Protein AF-A0A059KNI5-F1 (afdb_monomer)

Solvent-accessible surface area (backbone atoms only — not comparable to full-atom values): 13266 Å² total; per-residue (Å²): 133,79,89,51,55,62,59,55,44,50,53,39,48,35,52,53,50,46,51,40,51,73,50,86,47,52,88,48,88,59,54,31,85,59,41,58,60,42,78,41,78,63,42,78,39,88,72,85,59,54,97,87,30,63,62,39,27,33,29,27,40,40,39,27,42,36,31,30,42,32,45,36,46,58,57,67,34,57,55,87,38,67,66,52,26,54,50,50,63,43,49,57,68,80,33,71,42,80,44,71,46,41,85,46,75,43,62,25,29,10,42,67,43,78,42,70,90,54,101,83,58,94,62,82,65,63,47,50,21,28,35,29,38,25,84,74,42,69,65,34,74,88,43,84,36,47,70,57,49,50,52,52,44,46,47,54,55,49,50,43,53,46,37,27,66,76,60,52,77,75,81,76,75,81,82,68,78,66,92,80,76,67,99,80,71,82,82,78,80,84,78,84,81,87,83,80,88,85,77,88,80,91,84,85,79,92,87,85,86,87,87,83,87,86,84,92,131

InterPro domains:
  IPR023994 [NiFe]-hydrogenase assembly, chaperone, HybE [PF11939] (11-165)
  IPR023994 [NiFe]-hydrogenase assembly, chaperone, HybE [TIGR03993] (13-169)
  IPR038530 [NiFe]-hydrogenase assembly chaperone, HybE superfamily [G3DSA:3.30.1460.40] (2-161)

Structure (mmCIF, N/CA/C/O backbone):
data_AF-A0A059KNI5-F1
#
_entry.id   AF-A0A059KNI5-F1
#
loop_
_atom_site.group_PDB
_atom_site.id
_atom_site.type_symbol
_atom_site.label_atom_id
_atom_site.label_alt_id
_atom_site.label_comp_id
_atom_site.label_asym_id
_atom_site.label_entity_id
_atom_site.label_seq_id
_atom_site.pdbx_PDB_ins_code
_atom_site.Cartn_x
_atom_site.Cartn_y
_atom_site.Cartn_z
_atom_site.occupancy
_atom_site.B_iso_or_equiv
_atom_site.auth_seq_id
_atom_site.auth_comp_id
_atom_site.auth_asym_id
_atom_site.auth_atom_id
_atom_site.pdbx_PDB_model_num
ATOM 1 N N . MET A 1 1 ? 25.033 -13.170 5.246 1.00 42.50 1 MET A N 1
ATOM 2 C CA . MET A 1 1 ? 24.394 -12.118 6.068 1.00 42.50 1 MET A CA 1
ATOM 3 C C . MET A 1 1 ? 22.970 -11.985 5.552 1.00 42.50 1 MET A C 1
ATOM 5 O O . MET A 1 1 ? 22.815 -11.528 4.430 1.00 42.50 1 MET A O 1
ATOM 9 N N . SER A 1 2 ? 21.993 -12.549 6.266 1.00 50.56 2 SER A N 1
ATOM 10 C CA . SER A 1 2 ? 20.741 -13.053 5.675 1.00 50.56 2 SER A CA 1
ATOM 11 C C . SER A 1 2 ? 19.829 -12.028 4.996 1.00 50.56 2 SER A C 1
ATOM 13 O O . SER A 1 2 ? 19.774 -10.849 5.357 1.00 50.56 2 SER A O 1
ATOM 15 N N . ASP A 1 3 ? 19.073 -12.557 4.033 1.00 63.38 3 ASP A N 1
ATOM 16 C CA . ASP A 1 3 ? 18.129 -11.901 3.124 1.00 63.38 3 ASP A CA 1
ATOM 17 C C . ASP A 1 3 ? 16.814 -11.457 3.810 1.00 63.38 3 ASP A C 1
ATOM 19 O O . ASP A 1 3 ? 15.725 -11.553 3.259 1.00 63.38 3 ASP A O 1
ATOM 23 N N . ASP A 1 4 ? 16.905 -10.954 5.046 1.00 84.88 4 ASP A N 1
ATOM 24 C CA . ASP A 1 4 ? 15.753 -10.518 5.856 1.00 84.88 4 ASP A CA 1
ATOM 25 C C . ASP A 1 4 ? 15.328 -9.063 5.559 1.00 84.88 4 ASP A C 1
ATOM 27 O O . ASP A 1 4 ? 14.593 -8.431 6.327 1.00 84.88 4 ASP A O 1
ATOM 31 N N . ALA A 1 5 ? 15.848 -8.462 4.482 1.00 87.31 5 ALA A N 1
ATOM 32 C CA . ALA A 1 5 ? 15.529 -7.083 4.115 1.00 87.31 5 ALA A CA 1
ATOM 33 C C . ALA A 1 5 ? 14.029 -6.875 3.805 1.00 87.31 5 ALA A C 1
ATOM 35 O O . ALA A 1 5 ? 13.475 -5.902 4.329 1.00 87.31 5 ALA A O 1
ATOM 36 N N . PRO A 1 6 ? 13.339 -7.770 3.062 1.00 92.44 6 PRO A N 1
ATOM 37 C CA . PRO A 1 6 ? 11.886 -7.707 2.894 1.00 92.44 6 PRO A CA 1
ATOM 38 C C . PRO A 1 6 ? 11.140 -7.752 4.236 1.00 92.44 6 PRO A C 1
ATOM 40 O O . PRO A 1 6 ? 10.299 -6.901 4.509 1.00 92.44 6 PRO A O 1
ATOM 43 N N . GLN A 1 7 ? 11.491 -8.685 5.122 1.00 92.31 7 GLN A N 1
ATOM 44 C CA . GLN A 1 7 ? 10.826 -8.914 6.406 1.00 92.31 7 GLN A CA 1
ATOM 45 C C . GLN A 1 7 ? 10.965 -7.696 7.326 1.00 92.31 7 GLN A C 1
ATOM 47 O O . GLN A 1 7 ? 9.967 -7.220 7.867 1.00 92.31 7 GLN A O 1
ATOM 52 N N . ARG A 1 8 ? 12.171 -7.116 7.439 1.00 91.31 8 ARG A N 1
ATOM 53 C CA . ARG A 1 8 ? 12.384 -5.853 8.172 1.00 91.31 8 ARG A CA 1
ATOM 54 C C . ARG A 1 8 ? 11.577 -4.699 7.575 1.00 91.31 8 ARG A C 1
ATOM 56 O O . ARG A 1 8 ? 11.043 -3.877 8.318 1.00 91.31 8 ARG A O 1
ATOM 63 N N . ARG A 1 9 ? 11.464 -4.637 6.244 1.00 92.69 9 ARG A N 1
ATOM 64 C CA . ARG A 1 9 ? 10.706 -3.593 5.543 1.00 92.69 9 ARG A CA 1
ATOM 65 C C . ARG A 1 9 ? 9.202 -3.690 5.821 1.00 92.69 9 ARG A C 1
ATOM 67 O O . ARG A 1 9 ? 8.572 -2.662 6.064 1.00 92.69 9 ARG A O 1
ATOM 74 N N . LEU A 1 10 ? 8.651 -4.904 5.854 1.00 95.06 10 LEU A N 1
ATOM 75 C CA . LEU A 1 10 ? 7.248 -5.160 6.203 1.00 95.06 10 LEU A CA 1
ATOM 76 C 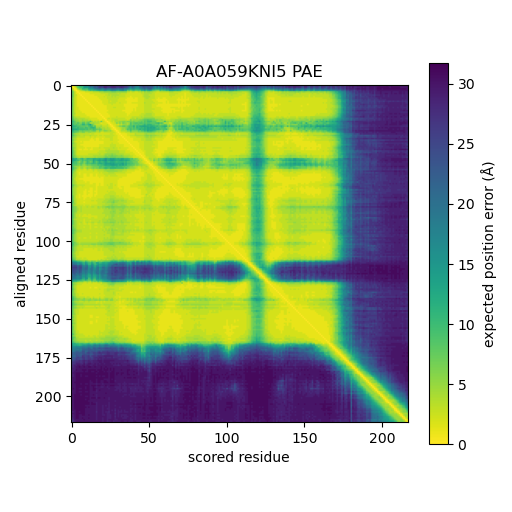C . LEU A 1 10 ? 6.966 -4.934 7.694 1.00 95.06 10 LEU A C 1
ATOM 78 O O . LEU A 1 10 ? 5.967 -4.304 8.027 1.00 95.06 10 LEU A O 1
ATOM 82 N N . ALA A 1 11 ? 7.866 -5.349 8.589 1.00 93.50 11 ALA A N 1
ATOM 83 C CA . ALA A 1 11 ? 7.746 -5.058 10.018 1.00 93.50 11 ALA A CA 1
ATOM 84 C C . ALA A 1 11 ? 7.711 -3.541 10.291 1.00 93.50 11 ALA A C 1
ATOM 86 O O . ALA A 1 11 ? 6.886 -3.073 11.075 1.00 93.50 11 ALA 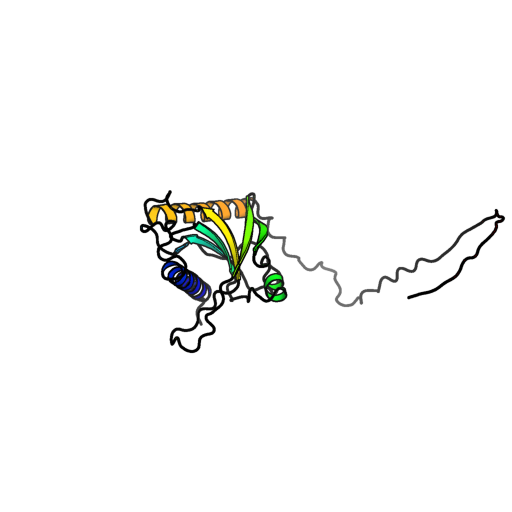A O 1
ATOM 87 N N . GLY A 1 12 ? 8.544 -2.761 9.587 1.00 92.44 12 GLY A N 1
ATOM 88 C CA . GLY A 1 12 ? 8.522 -1.296 9.642 1.00 92.44 12 GLY A CA 1
ATOM 89 C C . GLY A 1 12 ? 7.218 -0.683 9.112 1.00 92.44 12 GLY A C 1
ATOM 90 O O . GLY A 1 12 ? 6.672 0.216 9.751 1.00 92.44 12 GLY A O 1
ATOM 91 N N . LEU A 1 13 ? 6.683 -1.194 7.992 1.00 94.94 13 LEU A N 1
ATOM 92 C CA . LEU A 1 13 ? 5.368 -0.803 7.462 1.00 94.94 13 LEU A CA 1
ATOM 93 C C . LEU A 1 13 ? 4.267 -1.021 8.510 1.00 94.94 13 LEU A C 1
ATOM 95 O O . LEU A 1 13 ? 3.524 -0.094 8.832 1.00 94.94 13 LEU A O 1
ATOM 99 N N . GLU A 1 14 ? 4.174 -2.227 9.070 1.00 95.94 14 GLU A N 1
ATOM 100 C CA . GLU A 1 14 ? 3.143 -2.537 10.058 1.00 95.94 14 GLU A CA 1
ATOM 101 C C . GLU A 1 14 ? 3.300 -1.720 11.345 1.00 95.94 14 GLU A C 1
ATOM 103 O O . GLU A 1 14 ? 2.306 -1.225 11.869 1.00 95.94 14 GLU A O 1
ATOM 108 N N . ALA A 1 15 ? 4.523 -1.540 11.856 1.00 93.06 15 ALA A N 1
ATOM 109 C CA . ALA A 1 15 ? 4.782 -0.737 13.052 1.00 93.06 15 ALA A CA 1
ATOM 110 C C . ALA A 1 15 ? 4.316 0.719 12.876 1.00 93.06 15 ALA A C 1
ATOM 112 O O . ALA A 1 15 ? 3.633 1.267 13.745 1.00 93.06 15 ALA A O 1
ATOM 113 N N . VAL A 1 16 ? 4.608 1.319 11.719 1.00 92.69 16 VAL A N 1
ATOM 114 C CA . VAL A 1 16 ? 4.153 2.669 11.363 1.00 92.69 16 VAL A CA 1
ATOM 115 C C . VAL A 1 16 ? 2.629 2.750 11.295 1.00 92.69 16 VAL A C 1
ATOM 117 O O . VAL A 1 16 ? 2.035 3.641 11.904 1.00 92.69 16 VAL A O 1
ATOM 120 N N . PHE A 1 17 ? 1.962 1.809 10.624 1.00 94.00 17 PHE A N 1
ATOM 121 C CA . PHE A 1 17 ? 0.500 1.833 10.541 1.00 94.00 17 PHE A CA 1
ATOM 122 C C . PHE A 1 17 ? -0.187 1.497 11.877 1.00 94.00 17 PHE A C 1
ATOM 124 O O . PHE A 1 17 ? -1.240 2.063 12.170 1.00 94.00 17 PHE A O 1
ATOM 131 N N . ARG A 1 18 ? 0.430 0.684 12.749 1.00 93.56 18 ARG A N 1
ATOM 132 C CA . ARG A 1 18 ? -0.013 0.487 14.145 1.00 93.56 18 ARG A CA 1
ATOM 133 C C . ARG A 1 18 ? 0.089 1.785 14.951 1.00 93.56 18 ARG A C 1
ATOM 135 O O . ARG A 1 18 ? -0.866 2.126 15.643 1.00 93.56 18 ARG A O 1
ATOM 142 N N . ARG A 1 19 ? 1.175 2.559 14.803 1.00 91.00 19 ARG A N 1
ATOM 143 C CA . ARG A 1 19 ? 1.287 3.912 15.386 1.00 91.00 19 ARG A CA 1
ATOM 144 C C . ARG A 1 19 ? 0.188 4.838 14.861 1.00 91.00 19 ARG A C 1
ATOM 146 O O . ARG A 1 19 ? -0.408 5.570 15.643 1.00 91.00 19 ARG A O 1
ATOM 153 N N . ILE A 1 20 ? -0.113 4.815 13.560 1.00 91.19 20 ILE A N 1
ATOM 154 C CA . ILE A 1 20 ? -1.199 5.624 12.971 1.00 91.19 20 ILE A CA 1
ATOM 155 C C . ILE A 1 20 ? -2.558 5.258 13.588 1.00 91.19 20 ILE A C 1
ATOM 157 O O . ILE A 1 20 ? -3.313 6.160 13.957 1.00 91.19 20 ILE A O 1
ATOM 161 N N . ALA A 1 21 ? -2.831 3.961 13.769 1.00 89.12 21 ALA A N 1
ATOM 162 C CA . ALA A 1 21 ? -4.052 3.452 14.397 1.00 89.12 21 ALA A CA 1
ATOM 163 C C . ALA A 1 21 ? -4.249 3.979 15.832 1.00 89.12 21 ALA A C 1
ATOM 165 O O . ALA A 1 21 ? -5.351 4.383 16.198 1.00 89.12 21 ALA A O 1
ATOM 166 N N . THR A 1 22 ? -3.182 4.006 16.639 1.00 86.94 22 THR A N 1
ATOM 167 C CA . THR A 1 22 ? -3.233 4.424 18.053 1.00 86.94 22 THR A CA 1
ATOM 168 C C . THR A 1 22 ? -3.070 5.930 18.276 1.00 86.94 22 THR A C 1
ATOM 170 O O . THR A 1 22 ? -3.336 6.406 19.381 1.00 86.94 22 THR A O 1
ATOM 173 N N . THR A 1 23 ? -2.671 6.687 17.247 1.00 87.69 23 THR A N 1
ATOM 174 C CA . THR A 1 23 ? -2.489 8.148 17.299 1.00 87.69 23 THR A CA 1
ATOM 175 C C . THR A 1 23 ? -3.521 8.875 16.433 1.00 87.69 23 THR A C 1
ATOM 177 O O . THR A 1 23 ? -4.622 9.144 16.902 1.00 87.69 23 THR A O 1
ATOM 180 N N . ARG A 1 24 ? -3.197 9.175 15.168 1.00 85.88 24 ARG A N 1
ATOM 181 C CA . ARG A 1 24 ? -4.006 10.000 14.249 1.00 85.88 24 ARG A CA 1
ATOM 182 C C . ARG A 1 24 ? -5.405 9.450 13.974 1.00 85.88 24 ARG A C 1
ATOM 184 O O . ARG A 1 24 ? -6.314 10.239 13.754 1.00 85.88 24 ARG A O 1
ATOM 191 N N . MET A 1 25 ? -5.578 8.129 13.978 1.00 88.06 25 MET A N 1
ATOM 192 C CA . MET A 1 25 ? -6.878 7.498 13.728 1.00 88.06 25 MET A CA 1
ATOM 193 C C . MET A 1 25 ? -7.664 7.177 15.007 1.00 88.06 25 MET A C 1
ATOM 195 O O . MET A 1 25 ? -8.816 6.751 14.921 1.00 88.06 25 MET A O 1
ATOM 199 N N . ARG A 1 26 ? -7.082 7.370 16.198 1.00 82.38 26 ARG A N 1
ATOM 200 C CA . ARG A 1 26 ? -7.713 6.990 17.468 1.00 82.38 26 ARG A CA 1
ATOM 201 C C . ARG A 1 26 ? -9.021 7.757 17.674 1.00 82.38 26 ARG A C 1
ATOM 203 O O . ARG A 1 26 ? -9.030 8.981 17.704 1.00 82.38 26 ARG A O 1
ATOM 210 N N . GLY A 1 27 ? -10.116 7.023 17.872 1.00 79.44 27 GLY A N 1
ATOM 211 C CA . GLY A 1 27 ? -11.445 7.602 18.095 1.00 79.44 27 GLY A CA 1
ATOM 212 C C . GLY A 1 27 ? -12.161 8.080 16.828 1.00 79.44 27 GLY A C 1
ATOM 213 O O . GLY A 1 27 ? -13.283 8.567 16.931 1.00 79.44 27 GLY A O 1
ATOM 214 N N . VAL A 1 28 ? -11.572 7.917 15.636 1.00 86.50 28 VAL A N 1
ATOM 215 C CA . VAL A 1 28 ? -12.286 8.170 14.378 1.00 86.50 28 VAL A CA 1
ATOM 216 C C . VAL A 1 28 ? -13.332 7.058 14.178 1.00 86.50 28 VAL A C 1
ATOM 218 O O . VAL A 1 28 ? -12.951 5.885 14.188 1.00 86.50 28 VAL A O 1
ATOM 221 N N . PRO A 1 29 ? -14.625 7.371 13.940 1.00 85.75 29 PRO A N 1
ATOM 222 C CA . PRO A 1 29 ? -15.687 6.359 13.837 1.00 85.75 29 PRO A CA 1
ATOM 223 C C . PRO A 1 29 ? -15.507 5.314 12.727 1.00 85.75 29 PRO A C 1
ATOM 225 O O . PRO A 1 29 ? -16.191 4.301 12.738 1.00 85.75 29 PRO A O 1
ATOM 228 N N . VAL A 1 30 ? -14.601 5.551 11.772 1.00 88.81 30 VAL A N 1
ATOM 229 C CA . VAL A 1 30 ? -14.314 4.685 10.613 1.00 88.81 30 VAL A CA 1
ATOM 230 C C . VAL A 1 30 ? -13.531 3.404 10.958 1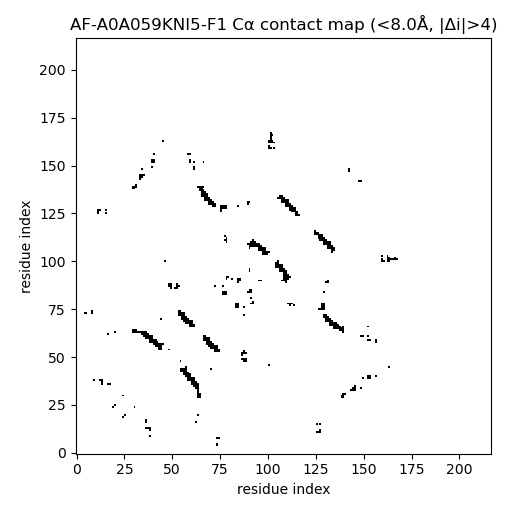.00 88.81 30 VAL A C 1
ATOM 232 O O . VAL A 1 30 ? -13.321 2.559 10.091 1.00 88.81 30 VAL A O 1
ATOM 235 N N . LEU A 1 31 ? -13.053 3.267 12.200 1.00 92.06 31 LEU A N 1
ATOM 236 C CA . LEU A 1 31 ? -12.284 2.105 12.644 1.00 92.06 31 LEU A CA 1
ATOM 237 C C . LEU A 1 31 ? -13.185 0.884 12.879 1.00 92.06 31 LEU A C 1
ATOM 239 O O . LEU A 1 31 ? -14.039 0.903 13.762 1.00 92.06 31 LEU A O 1
ATOM 243 N N . ASN A 1 32 ? -12.923 -0.212 12.168 1.00 94.50 32 ASN A N 1
ATOM 244 C CA . ASN A 1 32 ? -13.454 -1.532 12.495 1.00 94.50 32 ASN A CA 1
ATOM 245 C C . ASN A 1 32 ? -12.589 -2.190 13.600 1.00 94.50 32 ASN A C 1
ATOM 247 O O . ASN A 1 32 ? -11.450 -2.573 13.320 1.00 94.50 32 ASN A O 1
ATOM 251 N N . PRO A 1 33 ? -13.089 -2.348 14.843 1.00 94.19 33 PRO A N 1
ATOM 252 C CA . PRO A 1 33 ? -12.301 -2.865 15.964 1.00 94.19 33 PRO A CA 1
ATOM 253 C C . PRO A 1 33 ? -12.000 -4.370 15.877 1.00 94.19 33 PRO A C 1
ATOM 255 O O . PRO A 1 33 ? -11.146 -4.848 16.619 1.00 94.19 33 PRO A O 1
ATOM 258 N N . ALA A 1 34 ? -12.664 -5.118 14.986 1.00 96.44 34 ALA A N 1
ATOM 259 C CA . ALA A 1 34 ? -12.386 -6.539 14.750 1.00 96.44 34 ALA A CA 1
ATOM 260 C C . ALA A 1 34 ? -11.146 -6.776 13.862 1.00 96.44 34 ALA A C 1
ATOM 262 O O . ALA A 1 34 ? -10.748 -7.922 13.638 1.00 96.44 34 ALA A O 1
ATOM 263 N N . LEU A 1 35 ? -10.543 -5.701 13.343 1.00 97.62 35 LEU A N 1
ATOM 264 C CA . LEU A 1 35 ? -9.403 -5.739 12.435 1.00 97.62 35 LEU A CA 1
ATOM 265 C C . LEU A 1 35 ? -8.134 -5.170 13.070 1.00 97.62 35 LEU A C 1
ATOM 267 O O . LEU A 1 35 ? -8.149 -4.376 14.009 1.00 97.62 35 LEU A O 1
ATOM 271 N N . SER A 1 36 ? -7.004 -5.550 12.489 1.00 97.25 36 SER A N 1
ATOM 272 C CA . SER A 1 36 ? -5.665 -5.137 12.889 1.00 97.25 36 SER A CA 1
ATOM 273 C C . SER A 1 36 ? -4.807 -4.819 11.665 1.00 97.25 36 SER A C 1
ATOM 275 O O . SER A 1 36 ? -5.104 -5.222 10.540 1.00 97.25 36 SER A O 1
ATOM 277 N N . VAL A 1 37 ? -3.729 -4.066 11.882 1.00 98.19 37 VAL A N 1
ATOM 278 C CA . VAL A 1 37 ? -2.771 -3.733 10.822 1.00 98.19 37 VAL A CA 1
ATOM 279 C C . VAL A 1 37 ? -1.951 -4.969 10.461 1.00 98.19 37 VAL A C 1
ATOM 281 O O . VAL A 1 37 ? -1.239 -5.499 11.322 1.00 98.19 37 VAL A O 1
ATOM 284 N N . GLN A 1 38 ? -2.021 -5.385 9.194 1.00 98.56 38 GLN A N 1
ATOM 285 C CA . GLN A 1 38 ? -1.306 -6.552 8.678 1.00 98.56 38 GLN A CA 1
ATOM 286 C C . GLN A 1 38 ? -0.872 -6.379 7.215 1.00 98.56 38 GLN A C 1
ATOM 288 O O . GLN A 1 38 ? -1.673 -6.016 6.351 1.00 98.56 38 GLN A O 1
ATOM 293 N N . ALA A 1 39 ? 0.392 -6.694 6.934 1.00 98.50 39 ALA A N 1
ATOM 294 C CA . ALA A 1 39 ? 0.961 -6.770 5.594 1.00 98.50 39 ALA A CA 1
ATOM 295 C C . ALA A 1 39 ? 0.783 -8.188 5.022 1.00 98.50 39 ALA A C 1
ATOM 297 O O . ALA A 1 39 ? 1.250 -9.172 5.594 1.00 98.50 39 ALA A O 1
ATOM 298 N N . ILE A 1 40 ? 0.092 -8.314 3.888 1.00 98.69 40 ILE A N 1
ATOM 299 C CA . ILE A 1 40 ? -0.406 -9.595 3.377 1.00 98.69 40 ILE A CA 1
ATOM 300 C C . ILE A 1 40 ? 0.102 -9.847 1.964 1.00 98.69 40 ILE A C 1
ATOM 302 O O . ILE A 1 40 ? -0.082 -9.049 1.046 1.00 98.69 40 ILE A O 1
ATOM 306 N N . GLY A 1 41 ? 0.717 -11.016 1.784 1.00 97.62 41 GLY A N 1
ATOM 307 C CA . GLY A 1 41 ? 1.076 -11.530 0.468 1.00 97.62 41 GLY A CA 1
ATOM 308 C C . GLY A 1 41 ? 2.151 -10.727 -0.261 1.00 97.62 41 GLY A C 1
ATOM 309 O O . GLY A 1 41 ? 2.263 -10.902 -1.469 1.00 97.62 41 GLY A O 1
ATOM 310 N N . PHE A 1 42 ? 2.931 -9.887 0.427 1.00 97.81 42 PHE A N 1
ATOM 311 C CA . PHE A 1 42 ? 4.033 -9.144 -0.184 1.00 97.81 42 PHE A CA 1
ATOM 312 C C . PHE A 1 42 ? 5.067 -10.076 -0.831 1.00 97.81 42 PHE A C 1
ATOM 314 O O . PHE A 1 42 ? 5.433 -11.111 -0.279 1.00 97.81 42 PHE A O 1
ATOM 321 N N . GLY A 1 43 ? 5.533 -9.693 -2.014 1.00 95.75 43 GLY A N 1
ATOM 322 C CA . GLY A 1 43 ? 6.633 -10.325 -2.743 1.00 95.75 43 GLY A CA 1
ATOM 323 C C . GLY A 1 43 ? 7.171 -9.363 -3.805 1.00 95.75 43 GLY A C 1
ATOM 324 O O . GLY A 1 43 ? 6.693 -8.229 -3.853 1.00 95.75 43 GLY A O 1
ATOM 325 N N . PRO A 1 44 ? 8.129 -9.774 -4.654 1.00 94.50 44 PRO A N 1
ATOM 326 C CA . PRO A 1 44 ? 8.665 -8.918 -5.712 1.00 94.50 44 PRO A CA 1
ATOM 327 C C . PRO A 1 44 ? 7.553 -8.314 -6.578 1.00 94.50 44 PRO A C 1
ATOM 329 O O . PRO A 1 44 ? 6.647 -9.030 -7.013 1.00 94.50 44 PRO A O 1
ATOM 332 N N . ASP A 1 45 ? 7.611 -7.002 -6.803 1.00 94.56 45 ASP A N 1
ATOM 333 C CA . ASP A 1 45 ? 6.740 -6.323 -7.760 1.00 94.56 45 ASP A CA 1
ATOM 334 C C . ASP A 1 45 ? 7.142 -6.749 -9.182 1.00 94.56 45 ASP A C 1
ATOM 336 O O . ASP A 1 45 ? 8.309 -6.599 -9.552 1.00 94.56 45 ASP A O 1
ATOM 340 N N . PRO A 1 46 ? 6.225 -7.305 -9.991 1.00 90.88 46 PRO A N 1
ATOM 341 C CA . PRO A 1 46 ? 6.551 -7.707 -11.353 1.00 90.88 46 PRO A CA 1
ATOM 342 C C . PRO A 1 46 ? 6.728 -6.527 -12.327 1.00 90.88 46 PRO A C 1
ATOM 344 O O . PRO A 1 46 ? 7.213 -6.737 -13.443 1.00 90.88 46 PRO A O 1
ATOM 347 N N . LEU A 1 47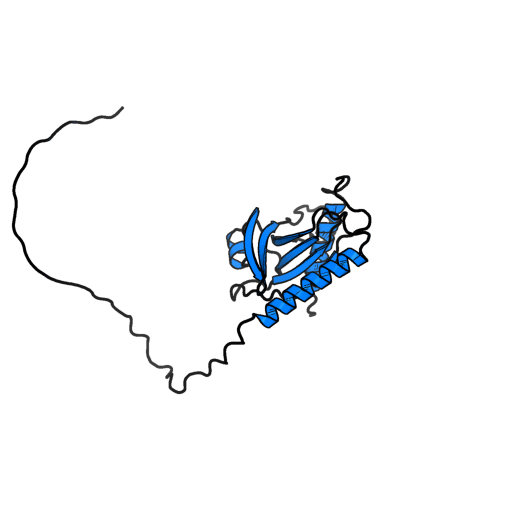 ? 6.354 -5.296 -11.948 1.00 89.06 47 LEU A N 1
ATOM 348 C CA . LEU A 1 47 ? 6.580 -4.126 -12.796 1.00 89.06 47 LEU A CA 1
ATOM 349 C C . LEU A 1 47 ? 8.068 -3.796 -12.923 1.00 89.06 47 LEU A C 1
ATOM 351 O O . LEU A 1 47 ? 8.773 -3.579 -11.940 1.00 89.06 47 LEU A O 1
ATOM 355 N N . ARG A 1 48 ? 8.530 -3.676 -14.172 1.00 77.94 48 ARG A N 1
ATOM 356 C CA . ARG A 1 48 ? 9.887 -3.219 -14.484 1.00 77.94 48 ARG A CA 1
ATOM 357 C C . ARG A 1 48 ? 10.068 -1.764 -14.048 1.00 77.94 48 ARG A C 1
ATOM 359 O O . ARG A 1 48 ? 9.385 -0.873 -14.550 1.00 77.94 48 ARG A O 1
ATOM 366 N N . THR A 1 49 ? 11.023 -1.537 -13.158 1.00 78.69 49 THR A N 1
ATOM 367 C CA . THR A 1 49 ? 11.575 -0.218 -12.833 1.00 78.69 49 THR A CA 1
ATOM 368 C C . THR A 1 49 ? 12.795 0.085 -13.714 1.00 78.69 49 THR A C 1
ATOM 370 O O . THR A 1 49 ? 13.194 -0.745 -14.537 1.00 78.69 49 THR A O 1
ATOM 373 N N . ALA A 1 50 ? 13.400 1.268 -13.559 1.00 77.88 50 ALA A N 1
ATOM 374 C CA . ALA A 1 50 ? 14.698 1.557 -14.171 1.00 77.88 50 ALA A CA 1
ATOM 375 C C . ALA A 1 50 ? 15.784 0.575 -13.653 1.00 77.88 50 ALA A C 1
ATOM 377 O O . ALA A 1 50 ? 15.630 0.056 -12.543 1.00 77.88 50 ALA A O 1
ATOM 378 N N . PRO A 1 51 ? 16.857 0.282 -14.421 1.00 77.31 51 PRO A N 1
ATOM 379 C CA . PRO A 1 51 ? 17.862 -0.726 -14.048 1.00 77.31 51 PRO A CA 1
ATOM 380 C C . PRO A 1 51 ? 18.613 -0.440 -12.738 1.00 77.31 51 PRO A C 1
ATOM 382 O O . PRO A 1 51 ? 19.111 -1.360 -12.098 1.00 77.31 51 PRO A O 1
ATOM 385 N N . ASP A 1 52 ? 18.697 0.833 -12.364 1.00 80.62 52 ASP A N 1
ATOM 386 C CA . ASP A 1 52 ? 19.334 1.391 -11.170 1.00 80.62 52 ASP A CA 1
ATOM 387 C C . ASP A 1 52 ? 18.355 1.620 -10.001 1.00 80.62 52 ASP A C 1
ATOM 389 O O . ASP A 1 52 ? 18.776 1.892 -8.873 1.00 80.62 52 ASP A O 1
ATOM 393 N N . ALA A 1 53 ? 17.048 1.481 -10.239 1.00 83.06 53 ALA A N 1
ATOM 394 C CA . ALA A 1 53 ? 16.023 1.668 -9.223 1.00 83.06 53 ALA A CA 1
ATOM 395 C C . ALA A 1 53 ? 16.076 0.574 -8.143 1.00 83.06 53 ALA A C 1
ATOM 397 O O . ALA A 1 53 ? 16.287 -0.609 -8.419 1.00 83.06 53 ALA A O 1
ATOM 398 N N . ALA A 1 54 ? 15.794 0.953 -6.894 1.00 82.62 54 ALA A N 1
ATOM 399 C CA . ALA A 1 54 ? 15.644 -0.016 -5.812 1.00 82.62 54 ALA A CA 1
ATOM 400 C C . ALA A 1 54 ? 14.467 -0.975 -6.104 1.00 82.62 54 ALA A C 1
ATOM 402 O O . ALA A 1 54 ? 13.378 -0.494 -6.434 1.00 82.62 54 ALA A O 1
ATOM 403 N N . PRO A 1 55 ? 14.623 -2.305 -5.928 1.00 91.44 55 PRO A N 1
ATOM 404 C CA . PRO A 1 55 ? 13.532 -3.236 -6.179 1.00 91.44 55 PRO A CA 1
ATOM 405 C C . PRO A 1 55 ? 12.323 -2.931 -5.294 1.00 91.44 55 PRO A C 1
ATOM 407 O O . PRO A 1 55 ? 12.456 -2.575 -4.117 1.00 91.44 55 PRO A O 1
ATOM 410 N N . THR A 1 56 ? 11.136 -3.086 -5.865 1.00 94.44 56 THR A N 1
ATOM 411 C CA . THR A 1 56 ? 9.853 -2.852 -5.202 1.00 94.44 56 THR A CA 1
ATOM 412 C C . THR A 1 56 ? 9.187 -4.175 -4.832 1.00 94.44 56 THR A C 1
ATOM 414 O O . THR A 1 56 ? 9.433 -5.219 -5.436 1.00 94.44 56 THR A O 1
ATOM 417 N N . MET A 1 57 ? 8.355 -4.140 -3.794 1.00 96.19 57 MET A N 1
ATOM 418 C CA . MET A 1 57 ? 7.474 -5.234 -3.404 1.00 96.19 57 MET A CA 1
ATOM 419 C C . MET A 1 57 ? 6.021 -4.846 -3.655 1.00 96.19 57 MET A C 1
ATOM 421 O O . MET A 1 57 ? 5.629 -3.722 -3.342 1.00 96.19 57 MET A O 1
ATOM 425 N N . LEU A 1 58 ? 5.220 -5.795 -4.129 1.00 97.94 58 LEU A N 1
ATOM 426 C CA . LEU A 1 58 ? 3.771 -5.669 -4.254 1.00 97.94 58 LEU A CA 1
ATOM 427 C C . LEU A 1 58 ? 3.076 -6.555 -3.215 1.00 97.94 58 LEU A C 1
ATOM 429 O O . LEU A 1 58 ? 3.358 -7.754 -3.138 1.00 97.94 58 LEU A O 1
ATOM 433 N N . GLY A 1 59 ? 2.144 -5.984 -2.455 1.00 98.50 59 GLY A N 1
ATOM 434 C CA . GLY A 1 59 ? 1.310 -6.703 -1.489 1.00 98.50 59 GLY A CA 1
ATOM 435 C C . GLY A 1 59 ? 0.146 -5.858 -0.981 1.00 98.50 59 GLY A C 1
ATOM 436 O O . GLY A 1 59 ? 0.052 -4.674 -1.292 1.00 98.50 59 GLY A O 1
ATOM 437 N N . VAL A 1 60 ? -0.751 -6.458 -0.202 1.00 98.81 60 VAL A N 1
ATOM 438 C CA . VAL A 1 60 ? -1.920 -5.764 0.359 1.00 98.81 60 VAL A CA 1
ATOM 439 C C . VAL A 1 60 ? -1.652 -5.378 1.809 1.00 98.81 60 VAL A C 1
ATOM 441 O O . VAL A 1 60 ? -1.201 -6.202 2.602 1.00 98.81 60 VAL A O 1
ATOM 444 N N . LEU A 1 61 ? -1.958 -4.135 2.172 1.00 98.75 61 LEU A N 1
ATOM 445 C CA . LEU A 1 61 ? -2.015 -3.685 3.559 1.00 98.75 61 LEU A CA 1
ATOM 446 C C . LEU A 1 61 ? -3.476 -3.644 4.010 1.00 98.75 61 LEU A C 1
ATOM 448 O O . LEU A 1 61 ? -4.273 -2.866 3.483 1.00 98.75 61 LEU A O 1
ATOM 452 N N . VAL A 1 62 ? -3.806 -4.462 5.009 1.00 98.69 62 VAL A N 1
ATOM 453 C CA . VAL A 1 62 ? -5.061 -4.367 5.761 1.00 98.69 62 VAL A CA 1
ATOM 454 C C . VAL A 1 62 ? -4.835 -3.462 6.965 1.00 98.69 62 VAL A C 1
ATOM 456 O O . VAL A 1 62 ? -3.827 -3.576 7.664 1.00 98.69 62 VAL A O 1
ATOM 459 N N . THR A 1 63 ? -5.785 -2.566 7.210 1.00 98.19 63 THR A N 1
ATOM 460 C CA . THR A 1 63 ? -5.887 -1.741 8.416 1.00 98.19 63 THR A CA 1
ATOM 461 C C . THR A 1 63 ? -7.343 -1.745 8.901 1.00 98.19 63 THR A C 1
ATOM 463 O O . THR A 1 63 ? -8.239 -2.116 8.141 1.00 98.19 63 THR A O 1
ATOM 466 N N . PRO A 1 64 ? -7.629 -1.277 10.126 1.00 97.50 64 PRO A N 1
ATOM 467 C CA . PRO A 1 64 ? -9.004 -1.092 10.589 1.00 97.50 64 PRO A CA 1
ATOM 468 C C . PRO A 1 64 ? -9.869 -0.110 9.779 1.00 97.50 64 PRO A C 1
ATOM 470 O O . PRO A 1 64 ? -11.072 -0.072 10.009 1.00 97.50 64 PRO A O 1
ATOM 473 N N . TRP A 1 65 ? -9.302 0.701 8.874 1.00 96.94 65 TRP A N 1
ATOM 474 C CA . TRP A 1 65 ? -10.043 1.733 8.127 1.00 96.94 65 TRP A CA 1
ATOM 475 C C . TRP A 1 65 ? -9.970 1.601 6.599 1.00 96.94 65 TRP A C 1
ATOM 477 O O . TRP A 1 65 ? -10.911 2.011 5.926 1.00 96.94 65 TRP A O 1
ATOM 487 N N . PHE A 1 66 ? -8.913 0.995 6.048 1.00 97.44 66 PHE A N 1
ATOM 488 C CA . PHE A 1 66 ? -8.807 0.643 4.625 1.00 97.44 66 PHE A CA 1
ATOM 489 C C . PHE A 1 66 ? -8.155 -0.728 4.387 1.00 97.44 66 PHE A C 1
ATOM 491 O O . PHE A 1 66 ? -7.378 -1.221 5.212 1.00 97.44 66 PHE A O 1
ATOM 498 N N . MET A 1 67 ? -8.363 -1.263 3.183 1.00 98.56 67 MET A N 1
ATOM 499 C CA . MET A 1 67 ? -7.508 -2.252 2.530 1.00 98.56 67 MET A CA 1
ATOM 500 C C . MET A 1 67 ? -6.963 -1.645 1.232 1.00 98.56 67 MET A C 1
ATOM 502 O O . MET A 1 67 ? -7.744 -1.292 0.348 1.00 98.56 67 MET A O 1
ATOM 506 N N . ASN A 1 68 ? -5.637 -1.556 1.103 1.00 98.69 68 ASN A N 1
ATOM 507 C CA . ASN A 1 68 ? -4.964 -0.985 -0.068 1.00 98.69 68 ASN A CA 1
ATOM 508 C C . ASN A 1 68 ? -3.941 -1.976 -0.644 1.00 98.69 68 ASN A C 1
ATOM 510 O O . ASN A 1 68 ? -3.247 -2.666 0.103 1.00 98.69 68 ASN A O 1
ATOM 514 N N . LEU A 1 69 ? -3.795 -1.995 -1.967 1.00 98.50 69 LEU A N 1
ATOM 515 C CA . LEU A 1 69 ? -2.665 -2.611 -2.661 1.00 98.50 69 LEU A CA 1
ATOM 516 C C . LEU A 1 69 ? -1.489 -1.626 -2.652 1.00 98.50 69 LEU A C 1
ATOM 518 O O . LEU A 1 69 ? -1.657 -0.480 -3.061 1.00 98.50 69 LEU A O 1
ATOM 522 N N . LEU A 1 70 ? -0.311 -2.042 -2.188 1.00 98.38 70 LEU A N 1
ATOM 523 C CA . LEU A 1 70 ? 0.873 -1.192 -2.033 1.00 98.38 70 LEU A CA 1
ATOM 524 C C . LEU A 1 70 ? 2.019 -1.661 -2.933 1.00 98.38 70 LEU A C 1
ATOM 526 O O . LEU A 1 70 ? 2.390 -2.835 -2.898 1.00 98.38 70 LEU A O 1
ATOM 530 N N . ARG A 1 71 ? 2.648 -0.710 -3.634 1.00 97.31 71 ARG A N 1
ATOM 531 C CA . ARG A 1 71 ? 3.992 -0.853 -4.214 1.00 97.31 71 ARG A CA 1
ATOM 532 C C . ARG A 1 71 ? 4.996 -0.179 -3.287 1.00 97.31 71 ARG A C 1
ATOM 534 O O . ARG A 1 71 ? 5.032 1.048 -3.183 1.00 97.31 71 ARG A O 1
ATOM 541 N N . LEU A 1 72 ? 5.792 -0.982 -2.590 1.00 96.56 72 LEU A N 1
ATOM 542 C CA . LEU A 1 72 ? 6.705 -0.544 -1.537 1.00 96.56 72 LEU A CA 1
ATOM 543 C C . LEU A 1 72 ? 8.164 -0.823 -1.935 1.00 96.56 72 LEU A C 1
ATOM 545 O O . LEU A 1 72 ? 8.545 -1.991 -2.011 1.00 96.56 72 LEU A O 1
ATOM 549 N N . PRO A 1 73 ? 9.013 0.199 -2.145 1.00 94.81 73 PRO A N 1
ATOM 550 C CA . PRO A 1 73 ? 10.451 -0.001 -2.330 1.00 94.81 73 PRO A CA 1
ATOM 551 C C . PRO A 1 73 ? 11.084 -0.765 -1.159 1.00 94.81 73 PRO A C 1
ATOM 553 O O . PRO A 1 73 ? 10.776 -0.472 -0.000 1.00 94.81 73 PRO A O 1
ATOM 556 N N . LEU A 1 74 ? 11.999 -1.703 -1.436 1.00 92.38 74 LEU A N 1
ATOM 557 C CA . LEU A 1 74 ? 12.745 -2.444 -0.404 1.00 92.38 74 LEU A CA 1
ATOM 558 C C . LEU A 1 74 ? 13.591 -1.523 0.484 1.00 92.38 74 LEU A C 1
ATOM 560 O O . LEU A 1 74 ? 13.729 -1.770 1.682 1.00 92.38 74 LEU A O 1
ATOM 564 N N . ARG A 1 75 ? 14.144 -0.453 -0.095 1.00 90.50 75 ARG A N 1
ATOM 565 C CA . ARG A 1 75 ? 14.862 0.609 0.622 1.00 90.50 75 ARG A CA 1
ATOM 566 C C . ARG A 1 75 ? 13.955 1.838 0.749 1.00 90.50 75 ARG A C 1
ATOM 568 O O . ARG A 1 75 ? 13.287 2.155 -0.229 1.00 90.50 75 ARG A O 1
ATOM 575 N N . PRO A 1 76 ? 13.910 2.537 1.899 1.00 91.69 76 PRO A N 1
ATOM 576 C CA . PRO A 1 76 ? 13.158 3.784 2.018 1.00 91.69 76 PRO A CA 1
ATOM 577 C C . PRO A 1 76 ? 13.592 4.808 0.961 1.00 91.69 76 PRO A C 1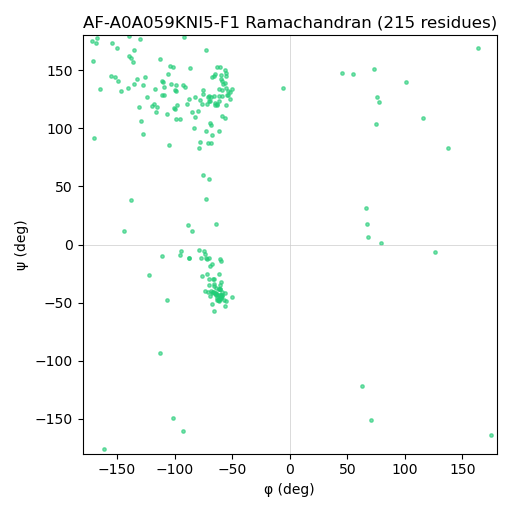
ATOM 579 O O . PRO A 1 76 ? 14.784 5.024 0.762 1.00 91.69 76 PRO A O 1
ATOM 582 N N . VAL A 1 77 ? 12.613 5.444 0.321 1.00 91.69 77 VAL A N 1
ATOM 583 C CA . VAL A 1 77 ? 12.791 6.577 -0.602 1.00 91.69 77 VAL A CA 1
ATOM 584 C C . VAL A 1 77 ? 12.240 7.817 0.101 1.00 91.69 77 VAL A C 1
ATOM 586 O O . VAL A 1 77 ? 11.166 7.728 0.705 1.00 91.69 77 VAL A O 1
ATOM 589 N N . ASP A 1 78 ? 12.936 8.957 0.065 1.00 91.19 78 ASP A N 1
ATOM 590 C CA . ASP A 1 78 ? 12.335 10.200 0.564 1.00 91.19 78 ASP A CA 1
ATOM 591 C C . ASP A 1 78 ? 11.233 10.646 -0.404 1.00 91.19 78 ASP A C 1
ATOM 593 O O . ASP A 1 78 ? 11.465 10.828 -1.594 1.00 91.19 78 ASP A O 1
ATOM 597 N N . GLY A 1 79 ? 10.015 10.812 0.112 1.00 89.00 79 GLY A N 1
ATOM 598 C CA . GLY A 1 79 ? 8.879 11.278 -0.679 1.00 89.00 79 GLY A CA 1
ATOM 599 C C . GLY A 1 79 ? 8.903 12.779 -0.945 1.00 89.00 79 GLY A C 1
ATOM 600 O O . GLY A 1 79 ? 8.123 13.260 -1.759 1.00 89.00 79 GLY A O 1
ATOM 601 N N . ARG A 1 80 ? 9.771 13.538 -0.267 1.00 89.50 80 ARG A N 1
ATOM 602 C CA . ARG A 1 80 ? 9.947 14.973 -0.526 1.00 89.50 80 ARG A CA 1
ATOM 603 C C . ARG A 1 80 ? 10.977 15.266 -1.616 1.00 89.50 80 ARG A C 1
ATOM 605 O O . ARG A 1 80 ? 11.010 16.389 -2.109 1.00 89.50 80 ARG A O 1
ATOM 612 N N . ASP A 1 81 ? 11.750 14.266 -2.034 1.00 92.38 81 ASP A N 1
ATOM 613 C CA . ASP A 1 81 ? 12.655 14.359 -3.175 1.00 92.38 81 ASP A CA 1
ATOM 614 C C . ASP A 1 81 ? 11.971 13.808 -4.440 1.00 92.38 81 ASP A C 1
ATOM 616 O O . ASP A 1 81 ? 11.771 12.603 -4.615 1.00 92.38 81 ASP A O 1
ATOM 620 N N . ALA A 1 82 ? 11.608 14.717 -5.348 1.00 92.94 82 ALA A N 1
ATOM 621 C CA . ALA A 1 82 ? 10.980 14.371 -6.620 1.00 92.94 82 ALA A CA 1
ATOM 622 C C . ALA A 1 82 ? 11.909 13.576 -7.558 1.00 92.94 82 ALA A C 1
ATOM 624 O O . ALA A 1 82 ? 11.421 12.749 -8.330 1.00 92.94 82 ALA A O 1
ATOM 625 N N . ALA A 1 83 ? 13.229 13.782 -7.484 1.00 92.88 83 ALA A N 1
ATOM 626 C CA . ALA A 1 83 ? 14.196 13.017 -8.264 1.00 92.88 83 ALA A CA 1
ATOM 627 C C . ALA A 1 83 ? 14.338 11.593 -7.706 1.00 92.88 83 ALA A C 1
ATOM 629 O O . ALA A 1 83 ? 14.343 10.637 -8.480 1.00 92.88 83 ALA A O 1
ATOM 630 N N . ALA A 1 84 ? 14.349 11.427 -6.378 1.00 91.69 84 ALA A N 1
ATOM 631 C CA . ALA A 1 84 ? 14.354 10.107 -5.743 1.00 91.69 84 ALA A CA 1
ATOM 632 C C . ALA A 1 84 ? 13.074 9.305 -6.046 1.00 91.69 84 ALA A C 1
ATOM 634 O O . ALA A 1 84 ? 13.153 8.114 -6.356 1.00 91.69 84 ALA A O 1
ATOM 635 N N . LEU A 1 85 ? 11.899 9.949 -6.026 1.00 93.50 85 LEU A N 1
ATOM 636 C CA . LEU A 1 85 ? 10.633 9.336 -6.454 1.00 93.50 85 LEU A CA 1
ATOM 637 C C . LEU A 1 85 ? 10.675 8.893 -7.924 1.00 93.50 85 LEU A C 1
ATOM 639 O O . LEU A 1 85 ? 10.307 7.758 -8.237 1.00 93.50 85 LEU A O 1
ATOM 643 N N . GLN A 1 86 ? 11.168 9.760 -8.814 1.00 92.31 86 GLN A N 1
ATOM 644 C CA . GLN A 1 86 ? 11.292 9.469 -10.242 1.00 92.31 86 GLN A CA 1
ATOM 645 C C . GLN A 1 86 ? 12.277 8.320 -10.514 1.00 92.31 86 GLN A C 1
ATOM 647 O O . GLN A 1 86 ? 11.960 7.431 -11.307 1.00 92.31 86 GLN A O 1
ATOM 652 N N . ALA A 1 87 ? 13.430 8.297 -9.839 1.00 90.69 87 ALA A N 1
ATOM 653 C CA . ALA A 1 87 ? 14.415 7.219 -9.934 1.00 90.69 87 ALA A CA 1
ATOM 654 C C . ALA A 1 87 ? 13.861 5.884 -9.402 1.00 90.69 87 ALA A C 1
ATOM 656 O O . ALA A 1 87 ? 14.081 4.834 -9.997 1.00 90.69 87 ALA A O 1
ATOM 657 N N . ALA A 1 88 ? 13.064 5.916 -8.330 1.00 90.44 88 ALA A N 1
ATOM 658 C CA . ALA A 1 88 ? 12.383 4.738 -7.791 1.00 90.44 88 ALA A CA 1
ATOM 659 C C . ALA A 1 88 ? 11.173 4.265 -8.629 1.00 90.44 88 ALA A C 1
ATOM 661 O O . ALA A 1 88 ? 10.579 3.231 -8.316 1.00 90.44 88 ALA A O 1
ATOM 662 N N . GLY A 1 89 ? 10.774 5.002 -9.673 1.00 92.62 89 GLY A N 1
ATOM 663 C CA . GLY A 1 89 ? 9.590 4.685 -10.476 1.00 92.62 89 GLY A CA 1
ATOM 664 C C . GLY A 1 89 ? 8.270 4.811 -9.702 1.00 92.62 89 GLY A C 1
ATOM 665 O O . GLY A 1 89 ? 7.327 4.061 -9.977 1.00 92.62 89 GLY A O 1
ATOM 666 N N . LEU A 1 90 ? 8.213 5.730 -8.732 1.00 94.25 90 LEU A N 1
ATOM 667 C CA . LEU A 1 90 ? 7.029 6.046 -7.930 1.00 94.25 90 LEU A CA 1
ATOM 668 C C . LEU A 1 90 ? 6.337 7.328 -8.418 1.00 94.25 90 LEU A C 1
ATOM 670 O O . LEU A 1 90 ? 6.963 8.241 -8.955 1.00 94.25 90 LEU A O 1
ATOM 674 N N . ALA A 1 91 ? 5.034 7.411 -8.179 1.00 94.88 91 ALA A N 1
ATOM 675 C CA . ALA A 1 91 ? 4.223 8.595 -8.385 1.00 94.88 91 ALA A CA 1
ATOM 676 C C . ALA A 1 91 ? 4.628 9.726 -7.421 1.00 94.88 91 ALA A C 1
ATOM 678 O O . ALA A 1 91 ? 4.927 9.461 -6.251 1.00 94.88 91 ALA A O 1
ATOM 679 N N . PRO A 1 92 ? 4.559 10.997 -7.861 1.00 95.56 92 PRO A N 1
ATOM 680 C CA . PRO A 1 92 ? 4.649 12.140 -6.961 1.00 95.56 92 PRO A CA 1
ATOM 681 C C . PRO A 1 92 ? 3.588 12.079 -5.852 1.00 95.56 92 PRO A C 1
ATOM 683 O O . PRO A 1 92 ? 2.490 11.556 -6.056 1.00 95.56 92 PRO A O 1
ATOM 686 N N . LEU A 1 93 ? 3.888 12.641 -4.678 1.00 95.69 93 LEU A N 1
ATOM 687 C CA . LEU A 1 93 ? 2.963 12.598 -3.541 1.00 95.69 93 LEU A CA 1
ATOM 688 C C . LEU A 1 93 ? 1.613 13.245 -3.877 1.00 95.69 93 LEU A C 1
ATOM 690 O O . LEU A 1 93 ? 1.554 14.338 -4.441 1.00 95.69 93 LEU A O 1
ATOM 694 N N . GLY A 1 94 ? 0.523 12.555 -3.537 1.00 94.25 94 GLY A N 1
ATOM 695 C CA . GLY A 1 94 ? -0.840 12.993 -3.842 1.00 94.25 94 GLY A CA 1
ATOM 696 C C . GLY A 1 94 ? -1.201 12.984 -5.333 1.00 94.25 94 GLY A C 1
ATOM 697 O O . GLY A 1 94 ? -2.284 13.445 -5.688 1.00 94.25 94 GLY A O 1
ATOM 698 N N . ARG A 1 95 ? -0.332 12.477 -6.221 1.00 97.12 95 ARG A N 1
ATOM 699 C CA . ARG A 1 95 ? -0.655 12.237 -7.633 1.00 97.12 95 ARG A CA 1
ATOM 700 C C . ARG A 1 95 ? -1.004 10.775 -7.857 1.00 97.12 95 ARG A C 1
ATOM 702 O O . ARG A 1 95 ? -0.314 9.889 -7.359 1.00 97.12 95 ARG A O 1
ATOM 709 N N . THR A 1 96 ? -2.050 10.553 -8.641 1.00 97.62 96 THR A N 1
ATOM 710 C CA . THR A 1 96 ? -2.484 9.236 -9.107 1.00 97.62 96 THR A CA 1
ATOM 711 C C . THR A 1 96 ? -1.859 8.931 -10.464 1.00 97.62 96 THR A C 1
ATOM 713 O O . THR A 1 96 ? -1.815 9.797 -11.339 1.00 97.62 96 THR A O 1
ATOM 716 N N . VAL A 1 97 ? -1.381 7.702 -10.642 1.00 96.88 97 VAL A N 1
ATOM 717 C CA . VAL A 1 97 ? -0.881 7.157 -11.907 1.00 96.88 97 VAL A CA 1
ATOM 718 C C . VAL A 1 97 ? -1.489 5.778 -12.140 1.00 96.88 97 VAL A C 1
ATOM 720 O O . VAL A 1 97 ? -1.631 4.985 -11.210 1.00 96.88 97 VAL A O 1
ATOM 723 N N . VAL A 1 98 ? -1.809 5.462 -13.393 1.00 97.38 98 VAL A N 1
ATOM 724 C CA . VAL A 1 98 ? -2.313 4.132 -13.748 1.00 97.38 98 VAL A CA 1
ATOM 725 C C . VAL A 1 98 ? -1.145 3.146 -13.808 1.00 97.38 98 VAL A C 1
ATOM 727 O O . VAL A 1 98 ? -0.192 3.338 -14.568 1.00 97.38 98 VAL A O 1
ATOM 730 N N . ARG A 1 99 ? -1.221 2.056 -13.040 1.00 95.38 99 ARG A N 1
ATOM 731 C CA . ARG A 1 99 ? -0.316 0.898 -13.143 1.00 95.38 99 ARG A CA 1
ATOM 732 C C . ARG A 1 99 ? -1.086 -0.295 -13.703 1.00 95.38 99 ARG A C 1
ATOM 734 O O . ARG A 1 99 ? -2.239 -0.505 -13.339 1.00 95.38 99 ARG A O 1
ATOM 741 N N . ARG A 1 100 ? -0.465 -1.073 -14.595 1.00 94.75 100 ARG A N 1
ATOM 742 C CA . ARG A 1 100 ? -1.099 -2.243 -15.225 1.00 94.75 100 ARG A CA 1
ATOM 743 C C . ARG A 1 100 ? -0.541 -3.547 -14.669 1.00 94.75 100 ARG A C 1
ATOM 745 O O . ARG A 1 100 ? 0.610 -3.881 -14.929 1.00 94.75 100 ARG A O 1
ATOM 752 N N . TYR A 1 101 ? -1.374 -4.290 -13.951 1.00 93.50 101 TYR A N 1
ATOM 753 C CA . TYR A 1 101 ? -1.078 -5.635 -13.467 1.00 93.50 101 TYR A CA 1
ATOM 754 C C . TYR A 1 101 ? -1.837 -6.643 -14.325 1.00 93.50 101 TYR A C 1
ATOM 756 O O . TYR A 1 101 ? -2.971 -7.016 -14.035 1.00 93.50 101 TYR A O 1
ATOM 764 N N . GLY A 1 102 ? -1.200 -6.999 -15.440 1.00 92.12 102 GLY A N 1
ATOM 765 C CA . GLY A 1 102 ? -1.814 -7.738 -16.533 1.00 92.12 102 GLY A CA 1
ATOM 766 C C . GLY A 1 102 ? -2.954 -6.962 -17.187 1.00 92.12 102 GLY A C 1
ATOM 767 O O . GLY A 1 102 ? -2.766 -5.839 -17.673 1.00 92.12 102 GLY A O 1
ATOM 768 N N . GLU A 1 103 ? -4.151 -7.542 -17.190 1.00 93.12 103 GLU A N 1
ATOM 769 C CA . GLU A 1 103 ? -5.340 -6.889 -17.749 1.00 93.12 103 GLU A CA 1
ATOM 770 C C . GLU A 1 103 ? -5.841 -5.730 -16.872 1.00 93.12 103 GLU A C 1
ATOM 772 O O . GLU A 1 103 ? -6.432 -4.772 -17.381 1.00 93.12 103 GLU A O 1
ATOM 777 N N . HIS A 1 104 ? -5.544 -5.762 -15.570 1.00 94.19 104 HIS A N 1
ATOM 778 C CA . HIS A 1 104 ? -6.044 -4.795 -14.597 1.00 94.19 104 HIS A CA 1
ATOM 779 C C . HIS A 1 104 ? -5.255 -3.480 -14.637 1.00 94.19 104 HIS A C 1
ATOM 781 O O . HIS A 1 104 ? -4.075 -3.433 -14.288 1.00 94.19 104 HIS A O 1
ATOM 787 N N . ALA A 1 105 ? -5.925 -2.392 -15.018 1.00 96.00 105 ALA A N 1
ATOM 788 C CA . ALA A 1 105 ? -5.451 -1.028 -14.805 1.00 96.00 105 ALA A CA 1
ATOM 789 C C . ALA A 1 105 ? -5.910 -0.546 -13.420 1.00 96.00 105 ALA A C 1
ATOM 791 O O . ALA A 1 105 ? -7.099 -0.605 -13.119 1.00 96.00 105 ALA A O 1
ATOM 792 N N . LEU A 1 106 ? -4.972 -0.104 -12.581 1.00 97.44 106 LEU A N 1
ATOM 793 C CA . LEU A 1 106 ? -5.222 0.307 -11.198 1.00 97.44 106 LEU A CA 1
ATOM 794 C C . LEU A 1 106 ? -4.664 1.707 -10.936 1.00 97.44 106 LEU A C 1
ATOM 796 O O . LEU A 1 106 ? -3.532 2.012 -11.318 1.00 97.44 106 LEU A O 1
ATOM 800 N N . ASP A 1 107 ? -5.447 2.520 -10.234 1.00 98.12 107 ASP A N 1
ATOM 801 C CA . ASP A 1 107 ? -5.109 3.893 -9.865 1.00 98.12 107 ASP A CA 1
ATOM 802 C C . ASP A 1 107 ? -4.249 3.926 -8.598 1.00 98.12 107 ASP A C 1
ATOM 804 O O . ASP A 1 107 ? -4.738 3.800 -7.474 1.00 98.12 107 ASP A O 1
ATOM 808 N N . PHE A 1 108 ? -2.942 4.094 -8.784 1.00 98.12 108 PHE A N 1
ATOM 809 C CA . PHE A 1 108 ? -1.961 4.161 -7.708 1.00 98.12 108 PHE A CA 1
ATOM 810 C C . PHE A 1 108 ? -1.621 5.609 -7.364 1.00 98.12 108 PHE A C 1
ATOM 812 O O . PHE A 1 108 ? -1.090 6.345 -8.192 1.00 98.12 108 PHE A O 1
ATOM 819 N N . THR A 1 109 ? -1.864 6.010 -6.120 1.00 98.38 109 THR A N 1
ATOM 820 C CA . THR A 1 109 ? -1.524 7.341 -5.609 1.00 98.38 109 THR A CA 1
ATOM 821 C C . THR A 1 109 ? -0.217 7.304 -4.820 1.00 98.38 109 THR A C 1
ATOM 823 O O . THR A 1 109 ? -0.043 6.455 -3.941 1.00 98.38 109 THR A O 1
ATOM 826 N N . GLY A 1 110 ? 0.692 8.241 -5.106 1.00 97.62 110 GLY A N 1
ATOM 827 C CA . GLY A 1 110 ? 1.937 8.420 -4.357 1.00 97.62 110 GLY A CA 1
ATOM 828 C C . GLY A 1 110 ? 1.673 8.870 -2.918 1.00 97.62 110 GLY A C 1
ATOM 829 O O . GLY A 1 110 ? 0.954 9.845 -2.683 1.00 97.62 110 GLY A O 1
ATOM 830 N N . ALA A 1 111 ? 2.253 8.170 -1.949 1.00 96.44 111 ALA A N 1
ATOM 831 C CA . ALA A 1 111 ? 2.071 8.404 -0.521 1.00 96.44 111 ALA A CA 1
ATOM 832 C C . ALA A 1 111 ? 3.413 8.343 0.223 1.00 96.44 111 ALA A C 1
ATOM 834 O O . ALA A 1 111 ? 4.387 7.766 -0.259 1.00 96.44 111 ALA A O 1
ATOM 835 N N . HIS A 1 112 ? 3.479 8.979 1.392 1.00 94.50 112 HIS A N 1
ATOM 836 C CA . HIS A 1 112 ? 4.697 9.072 2.189 1.00 94.50 112 HIS A CA 1
ATOM 837 C C . HIS A 1 112 ? 4.373 9.194 3.674 1.00 94.50 112 HIS A C 1
ATOM 839 O O . HIS A 1 112 ? 3.435 9.886 4.065 1.00 94.50 112 HIS A O 1
ATOM 845 N N . GLU A 1 113 ? 5.217 8.577 4.491 1.00 91.31 113 GLU A N 1
ATOM 846 C CA . GLU A 1 113 ? 5.281 8.784 5.929 1.00 91.31 113 GLU A CA 1
ATOM 847 C C . GLU A 1 113 ? 6.748 9.018 6.287 1.00 91.31 113 GLU A C 1
ATOM 849 O O . GLU A 1 113 ? 7.609 8.150 6.092 1.00 91.31 113 GLU A O 1
ATOM 854 N N . ALA A 1 114 ? 7.025 10.205 6.820 1.00 78.75 114 ALA A N 1
ATOM 855 C CA . ALA A 1 114 ? 8.352 10.559 7.285 1.00 78.75 114 ALA A CA 1
ATOM 856 C C . ALA A 1 114 ? 8.762 9.677 8.474 1.00 78.75 114 ALA A C 1
ATOM 858 O O . ALA A 1 114 ? 7.943 9.316 9.324 1.00 78.75 114 ALA A O 1
ATOM 859 N N . GLY A 1 115 ? 10.058 9.379 8.572 1.00 63.81 115 GLY A N 1
ATOM 860 C CA . GLY A 1 115 ? 10.623 8.963 9.851 1.00 63.81 115 GLY A CA 1
ATOM 861 C C . GLY A 1 115 ? 10.434 10.069 10.889 1.00 63.81 115 GLY A C 1
ATOM 862 O O . GLY A 1 115 ? 10.506 11.255 10.561 1.00 63.81 115 GLY A O 1
ATOM 863 N N . GLU A 1 116 ? 10.213 9.693 12.147 1.00 53.00 116 GLU A N 1
ATOM 864 C CA . GLU A 1 116 ? 10.258 10.658 13.244 1.00 53.00 116 GLU A CA 1
ATOM 865 C C . GLU A 1 116 ? 11.702 11.138 13.425 1.00 53.00 116 GLU A C 1
ATOM 867 O O . GLU A 1 116 ? 12.539 10.448 14.003 1.00 53.00 116 GLU A O 1
ATOM 872 N N . ALA A 1 117 ? 11.992 12.347 12.942 1.00 46.94 117 ALA A N 1
ATOM 873 C CA . ALA A 1 117 ? 13.222 13.069 13.247 1.00 46.94 117 ALA A CA 1
ATOM 874 C C . ALA A 1 117 ? 13.160 13.646 14.676 1.00 46.94 117 ALA A C 1
ATOM 876 O O . ALA A 1 117 ? 13.211 14.857 14.881 1.00 46.94 117 ALA A O 1
ATOM 877 N N . SER A 1 118 ? 13.002 12.777 15.677 1.00 39.97 118 SER A N 1
ATOM 878 C CA . SER A 1 118 ? 12.973 13.159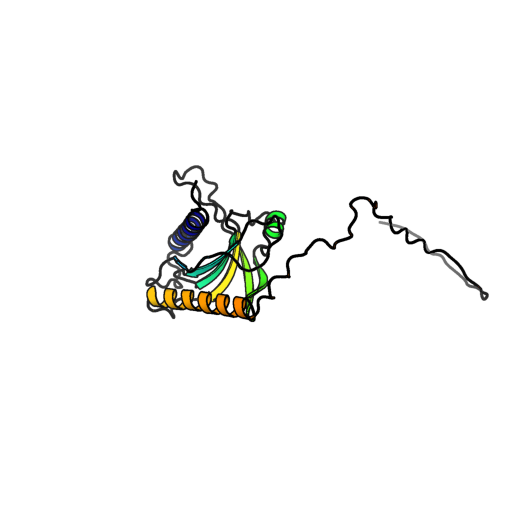 17.089 1.00 39.97 118 SER A CA 1
ATOM 879 C C . SER A 1 118 ? 13.945 12.312 17.901 1.00 39.97 118 SER A C 1
ATOM 881 O O . SER A 1 118 ? 13.662 11.156 18.216 1.00 39.97 118 SER A O 1
ATOM 883 N N . GLY A 1 119 ? 15.067 12.921 18.295 1.00 41.66 119 GLY A N 1
ATOM 884 C CA . GLY A 1 119 ? 16.072 12.348 19.200 1.00 41.66 119 GLY A CA 1
ATOM 885 C C . GLY A 1 119 ? 15.583 12.226 20.648 1.00 41.66 119 GLY A C 1
ATOM 886 O O . GLY A 1 119 ? 16.171 12.811 21.549 1.00 41.66 119 GLY A O 1
ATOM 887 N N . ARG A 1 120 ? 14.457 11.530 20.850 1.00 44.62 120 ARG A N 1
ATOM 888 C CA . ARG A 1 120 ? 13.850 11.182 22.148 1.00 44.62 120 ARG A CA 1
ATOM 889 C C . ARG A 1 120 ? 13.197 9.789 22.153 1.00 44.62 120 ARG A C 1
ATOM 891 O O . ARG A 1 120 ? 12.461 9.474 23.081 1.00 44.62 120 ARG A O 1
ATOM 898 N N . SER A 1 121 ? 13.436 8.973 21.125 1.00 46.31 121 SER A N 1
ATOM 899 C CA . SER A 1 121 ? 13.000 7.576 21.080 1.00 46.31 121 SER A CA 1
ATOM 900 C C . SER A 1 121 ? 14.219 6.669 20.946 1.00 46.31 121 SER A C 1
ATOM 902 O O . SER A 1 121 ? 14.952 6.763 19.966 1.00 46.31 121 SER A O 1
ATOM 904 N N . GLU A 1 122 ? 14.412 5.792 21.932 1.00 40.00 122 GLU A N 1
ATOM 905 C CA . GLU A 1 122 ? 15.418 4.715 21.933 1.00 40.00 122 GLU A CA 1
ATOM 906 C C . GLU A 1 122 ? 15.106 3.632 20.880 1.00 40.00 122 GLU A C 1
ATOM 908 O O . GLU A 1 122 ? 15.968 2.834 20.512 1.00 40.00 122 GLU A O 1
ATOM 913 N N . ALA A 1 123 ? 13.868 3.582 20.372 1.00 47.19 123 ALA A N 1
ATOM 914 C CA . ALA A 1 123 ? 13.509 2.678 19.288 1.00 47.19 123 ALA A CA 1
ATOM 915 C C . ALA A 1 123 ? 14.077 3.210 17.958 1.00 47.19 123 ALA A C 1
ATOM 917 O O . ALA A 1 123 ? 13.820 4.371 17.624 1.00 47.19 123 ALA A O 1
ATOM 918 N N . PRO A 1 124 ? 14.791 2.389 17.159 1.00 47.66 124 PRO A N 1
ATOM 919 C CA . PRO A 1 124 ? 15.347 2.828 15.884 1.00 47.66 124 PRO A CA 1
ATOM 920 C C . PRO A 1 124 ? 14.237 3.389 14.992 1.00 47.66 124 PRO A C 1
ATOM 922 O O . PRO A 1 124 ? 13.270 2.696 14.673 1.00 47.66 124 PRO A O 1
ATOM 925 N N . GLY A 1 125 ? 14.369 4.662 14.611 1.00 52.59 125 GLY A N 1
ATOM 926 C CA . GLY A 1 125 ? 13.346 5.394 13.870 1.00 52.59 125 GLY A CA 1
ATOM 927 C C . GLY A 1 125 ? 13.068 4.758 12.510 1.00 52.59 125 GLY A C 1
ATOM 928 O O . GLY A 1 125 ? 13.784 5.008 11.540 1.00 52.59 125 GLY A O 1
ATOM 929 N N . PHE A 1 126 ? 12.013 3.945 12.424 1.00 61.03 126 PHE A N 1
ATOM 930 C CA . PHE A 1 126 ? 11.604 3.288 11.186 1.00 61.03 126 PHE A CA 1
ATOM 931 C C . PHE A 1 126 ? 11.101 4.322 10.171 1.00 61.03 126 PHE A C 1
ATOM 933 O O . PHE A 1 126 ? 9.928 4.694 10.155 1.00 61.03 126 PHE A O 1
ATOM 940 N N . MET A 1 127 ? 11.996 4.779 9.293 1.00 74.38 127 MET A N 1
ATOM 941 C CA . MET A 1 127 ? 11.617 5.571 8.127 1.00 74.38 127 MET A CA 1
ATOM 942 C C . MET A 1 127 ? 10.859 4.683 7.136 1.00 74.38 127 MET A C 1
ATOM 944 O O . MET A 1 127 ? 11.461 3.873 6.424 1.00 74.38 127 MET A O 1
ATOM 948 N N . LEU A 1 128 ? 9.535 4.835 7.056 1.00 89.62 128 LEU A N 1
ATOM 949 C CA . LEU A 1 128 ? 8.775 4.193 5.987 1.00 89.62 128 LEU A CA 1
ATOM 950 C C . LEU A 1 128 ? 9.110 4.847 4.638 1.00 89.62 128 LEU A C 1
ATOM 952 O O . LEU A 1 128 ? 9.411 4.136 3.678 1.00 89.62 128 LEU A O 1
ATOM 956 N N . GLY A 1 129 ? 9.177 6.177 4.579 1.00 93.44 129 GLY A N 1
ATOM 957 C CA . GLY A 1 129 ? 9.447 6.891 3.334 1.00 93.44 129 GLY A CA 1
ATOM 958 C C . GLY A 1 129 ? 8.253 6.805 2.385 1.00 93.44 129 GLY A C 1
ATOM 959 O O . GLY A 1 129 ? 7.109 6.739 2.833 1.00 93.44 1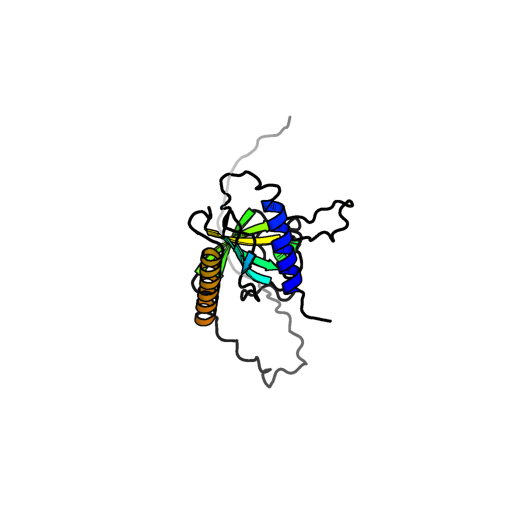29 GLY A O 1
ATOM 960 N N . ALA A 1 130 ? 8.512 6.850 1.080 1.00 95.50 130 ALA A N 1
ATOM 961 C CA . ALA A 1 130 ? 7.486 6.807 0.043 1.00 95.50 130 ALA A CA 1
ATOM 962 C C . ALA A 1 130 ? 7.067 5.388 -0.384 1.00 95.50 130 ALA A C 1
ATOM 964 O O . ALA A 1 130 ? 7.857 4.439 -0.342 1.00 95.50 130 ALA A O 1
ATOM 965 N N . TRP A 1 131 ? 5.821 5.279 -0.846 1.00 96.88 131 TRP A N 1
ATOM 966 C CA . TRP A 1 131 ? 5.229 4.126 -1.531 1.00 96.88 131 TRP A CA 1
ATOM 967 C C . TRP A 1 131 ? 4.145 4.606 -2.513 1.00 96.88 131 TRP A C 1
ATOM 969 O O . TRP A 1 131 ? 3.723 5.761 -2.463 1.00 96.88 131 TRP A O 1
ATOM 979 N N . GLU A 1 132 ? 3.652 3.728 -3.385 1.00 97.25 132 GLU A N 1
ATOM 980 C CA . GLU A 1 132 ? 2.375 3.955 -4.078 1.00 97.25 132 GLU A CA 1
ATOM 981 C C . GLU A 1 132 ? 1.291 3.050 -3.495 1.00 97.25 132 GLU A C 1
ATOM 983 O O . GLU A 1 132 ? 1.571 1.906 -3.130 1.00 97.25 132 GLU A O 1
ATOM 988 N N . GLN A 1 133 ? 0.046 3.526 -3.458 1.00 98.25 133 GLN A N 1
ATOM 989 C CA . GLN A 1 133 ? -1.103 2.729 -3.025 1.00 98.25 133 GLN A CA 1
ATOM 990 C C . GLN A 1 133 ? -2.320 2.885 -3.940 1.00 98.25 133 GLN A C 1
ATOM 992 O O . GLN A 1 133 ? -2.665 4.002 -4.317 1.00 98.25 133 GLN A O 1
ATOM 997 N N . ALA A 1 134 ? -2.995 1.775 -4.232 1.00 98.38 134 ALA A N 1
ATOM 998 C CA . ALA A 1 134 ? -4.317 1.739 -4.850 1.00 98.38 134 ALA A CA 1
ATOM 999 C C . ALA A 1 134 ? -5.339 1.236 -3.821 1.00 98.38 134 ALA A C 1
ATOM 1001 O O . ALA A 1 134 ? -5.118 0.207 -3.174 1.00 98.38 134 ALA A O 1
ATOM 1002 N N . SER A 1 135 ? -6.441 1.962 -3.636 1.00 97.94 135 SER A N 1
ATOM 1003 C CA . SER A 1 135 ? -7.477 1.584 -2.667 1.00 97.94 135 SER A CA 1
ATOM 1004 C C . SER A 1 135 ? -8.323 0.424 -3.186 1.00 97.94 135 SER A C 1
ATOM 1006 O O . SER A 1 135 ? -8.785 0.459 -4.323 1.00 97.94 135 SER A O 1
ATOM 1008 N N . LEU A 1 136 ? -8.546 -0.586 -2.342 1.00 97.62 136 LEU A N 1
ATOM 1009 C CA . LEU A 1 136 ? -9.393 -1.744 -2.651 1.00 97.62 136 LEU A CA 1
ATOM 1010 C C . LEU A 1 136 ? -10.718 -1.669 -1.885 1.00 97.62 136 LEU A C 1
ATOM 1012 O O . LEU A 1 136 ? -11.782 -1.819 -2.475 1.00 97.62 136 LEU A O 1
ATOM 1016 N N . PHE A 1 137 ? -10.652 -1.397 -0.577 1.00 97.50 137 PHE A N 1
ATOM 1017 C CA . PHE A 1 137 ? -11.826 -1.253 0.287 1.00 97.50 137 PHE A CA 1
ATOM 1018 C C . PHE A 1 137 ? -11.634 -0.120 1.296 1.00 97.50 137 PHE A C 1
ATOM 1020 O O . PHE A 1 137 ? -10.593 -0.020 1.943 1.00 97.50 137 PHE A O 1
ATOM 1027 N N . SER A 1 138 ? -12.657 0.717 1.448 1.00 92.75 138 SER A N 1
ATOM 1028 C CA . SER A 1 138 ? -12.797 1.710 2.516 1.00 92.75 138 SER A CA 1
ATOM 1029 C C . SER A 1 138 ? -14.261 2.181 2.547 1.00 92.75 138 SER A C 1
ATOM 1031 O O . SER A 1 138 ? -14.796 2.473 1.475 1.00 92.75 138 SER A O 1
ATOM 1033 N N . PRO A 1 139 ? -14.928 2.271 3.715 1.00 93.81 139 PRO A N 1
ATOM 1034 C CA . PRO A 1 139 ? -14.473 1.823 5.033 1.00 93.81 139 PRO A CA 1
ATOM 1035 C C . PRO A 1 139 ? -14.476 0.289 5.163 1.00 93.81 139 PRO A C 1
ATOM 1037 O O . PRO A 1 139 ? -15.063 -0.426 4.354 1.00 93.81 139 PRO A O 1
ATOM 1040 N N . MET A 1 140 ? -13.850 -0.235 6.218 1.00 97.50 140 MET A N 1
ATOM 1041 C CA . MET A 1 140 ? -13.648 -1.681 6.413 1.00 97.50 140 MET A CA 1
ATOM 1042 C C . MET A 1 140 ? -14.787 -2.411 7.151 1.00 97.50 140 MET A C 1
ATOM 1044 O O . MET A 1 140 ? -14.602 -3.533 7.619 1.00 97.50 140 MET A O 1
ATOM 1048 N N . PHE A 1 141 ? -15.977 -1.813 7.261 1.00 95.56 141 PHE A N 1
ATOM 1049 C CA . PHE A 1 141 ? -17.111 -2.397 7.999 1.00 95.56 141 PHE A CA 1
ATOM 1050 C C . PHE A 1 141 ? -17.725 -3.647 7.351 1.00 95.56 141 PHE A C 1
ATOM 1052 O O . PHE A 1 141 ? -18.406 -4.406 8.030 1.00 95.56 141 PHE A O 1
ATOM 1059 N N . ALA A 1 142 ? -17.479 -3.884 6.059 1.00 95.50 142 ALA A N 1
ATOM 1060 C CA . ALA A 1 142 ? -17.952 -5.083 5.361 1.00 95.50 142 ALA A CA 1
ATOM 1061 C C . ALA A 1 142 ? -17.230 -6.377 5.798 1.00 95.50 142 ALA A C 1
ATOM 1063 O O . ALA A 1 142 ? -17.670 -7.471 5.452 1.00 95.50 142 ALA A O 1
ATOM 1064 N N . PHE A 1 143 ? -16.126 -6.269 6.546 1.00 97.75 143 PHE A N 1
ATOM 1065 C CA . PHE A 1 143 ? -15.359 -7.409 7.045 1.00 97.75 143 PHE A CA 1
ATOM 1066 C C . PHE A 1 143 ? -15.725 -7.698 8.501 1.00 97.75 143 PHE A C 1
ATOM 1068 O O . PHE A 1 143 ? -15.480 -6.873 9.380 1.00 97.75 143 PHE A O 1
ATOM 1075 N N . ALA A 1 144 ? -16.293 -8.878 8.758 1.00 97.19 144 ALA A N 1
ATOM 1076 C CA . ALA A 1 144 ? -16.683 -9.294 10.105 1.00 97.19 144 ALA A CA 1
ATOM 1077 C C . ALA A 1 144 ? -15.477 -9.484 11.044 1.00 97.19 144 ALA A C 1
ATOM 1079 O O . ALA A 1 144 ? -15.567 -9.176 12.230 1.00 97.19 144 ALA A O 1
ATOM 1080 N N . ASP A 1 145 ? -14.355 -9.982 10.515 1.00 98.44 145 ASP A N 1
ATOM 1081 C CA . ASP A 1 145 ? -13.158 -10.313 11.284 1.00 98.44 145 ASP A CA 1
ATOM 1082 C C . ASP A 1 145 ? -11.863 -10.250 10.442 1.00 98.44 145 ASP A C 1
ATOM 1084 O O . ASP A 1 145 ? -11.873 -10.058 9.218 1.00 98.44 145 ASP A O 1
ATOM 1088 N N . GLN A 1 146 ? -10.718 -10.405 11.118 1.00 98.44 146 GLN A N 1
ATOM 1089 C CA . GLN A 1 146 ? -9.404 -10.450 10.472 1.00 98.44 146 GLN A CA 1
ATOM 1090 C C . GLN A 1 146 ? -9.277 -11.609 9.455 1.00 98.44 146 GLN A C 1
ATOM 1092 O O . GLN A 1 146 ? -8.794 -11.338 8.354 1.00 98.44 146 GLN A O 1
ATOM 1097 N N . PRO A 1 147 ? -9.689 -12.868 9.738 1.00 98.62 147 PRO A N 1
ATOM 1098 C CA . PRO A 1 147 ? -9.704 -13.945 8.743 1.00 98.62 147 PRO A CA 1
ATOM 1099 C C . PRO A 1 147 ? -10.383 -13.587 7.415 1.00 98.62 147 PRO A C 1
ATOM 1101 O O . PRO A 1 147 ? -9.794 -13.845 6.363 1.00 98.62 147 PRO A O 1
ATOM 1104 N N . ALA A 1 148 ? -11.559 -12.952 7.437 1.00 98.44 148 ALA A N 1
ATOM 1105 C CA . ALA A 1 148 ? -12.276 -12.533 6.235 1.00 98.44 148 ALA A CA 1
ATOM 1106 C C . ALA A 1 148 ? -11.482 -11.491 5.429 1.00 98.44 148 ALA A C 1
ATOM 1108 O O . ALA A 1 148 ? -11.264 -11.667 4.228 1.00 98.44 148 ALA A O 1
ATOM 1109 N N . ALA A 1 149 ? -10.962 -10.450 6.091 1.00 98.62 149 ALA A N 1
ATOM 1110 C CA . ALA A 1 149 ? -10.119 -9.442 5.440 1.00 98.62 149 ALA A CA 1
ATOM 1111 C C . ALA A 1 149 ? -8.830 -10.052 4.851 1.00 98.62 149 ALA A C 1
ATOM 1113 O O . ALA A 1 149 ? -8.409 -9.694 3.748 1.00 98.62 149 ALA A O 1
ATOM 1114 N N . VAL A 1 150 ? -8.222 -11.014 5.554 1.00 98.75 150 VAL A N 1
ATOM 1115 C CA . VAL A 1 150 ? -7.017 -11.729 5.107 1.00 98.75 150 VAL A CA 1
ATOM 1116 C C . VAL A 1 150 ? -7.298 -12.636 3.910 1.00 98.75 150 VAL A C 1
ATOM 1118 O O . VAL A 1 150 ? -6.473 -12.698 2.996 1.00 98.75 150 VAL A O 1
ATOM 1121 N N . ALA A 1 151 ? -8.438 -13.329 3.886 1.00 98.62 151 ALA A N 1
ATOM 1122 C CA . ALA A 1 151 ? -8.850 -14.158 2.756 1.00 98.62 151 ALA A CA 1
ATOM 1123 C C . ALA A 1 151 ? -9.021 -13.309 1.486 1.00 98.62 151 ALA A C 1
ATOM 1125 O O . ALA A 1 151 ? -8.417 -13.620 0.459 1.00 98.62 151 ALA A O 1
ATOM 1126 N N . THR A 1 152 ? -9.734 -12.183 1.580 1.00 98.69 152 THR A N 1
ATOM 1127 C CA . THR A 1 152 ? -9.909 -11.238 0.466 1.00 98.69 152 THR A CA 1
ATOM 1128 C C . THR A 1 152 ? -8.578 -10.654 -0.012 1.00 98.69 152 THR A C 1
ATOM 1130 O O . THR A 1 152 ? -8.300 -10.669 -1.210 1.00 98.69 152 THR A O 1
ATOM 1133 N N . ALA A 1 153 ? -7.705 -10.214 0.899 1.00 98.69 153 ALA A N 1
ATOM 1134 C CA . ALA A 1 153 ? -6.380 -9.695 0.551 1.00 98.69 153 ALA A CA 1
ATOM 1135 C C . ALA A 1 153 ? -5.494 -10.739 -0.164 1.00 98.69 153 ALA A C 1
ATOM 1137 O O . ALA A 1 153 ? -4.772 -10.412 -1.109 1.00 98.69 153 ALA A O 1
ATOM 1138 N N . ARG A 1 154 ? -5.560 -12.011 0.258 1.00 98.69 154 ARG A N 1
ATOM 1139 C CA . ARG A 1 154 ? -4.870 -13.126 -0.413 1.00 98.69 154 ARG A CA 1
ATOM 1140 C C . ARG A 1 154 ? -5.437 -13.392 -1.804 1.00 98.69 154 ARG A C 1
ATOM 1142 O O . ARG A 1 154 ? -4.650 -13.611 -2.722 1.00 98.69 154 ARG A O 1
ATOM 1149 N N . GLU A 1 155 ? -6.756 -13.341 -1.967 1.00 98.62 155 GLU A N 1
ATOM 1150 C CA . GLU A 1 155 ? -7.417 -13.576 -3.253 1.00 98.62 155 GLU A CA 1
ATOM 1151 C C . GLU A 1 155 ? -7.112 -12.469 -4.271 1.00 98.62 155 GLU A C 1
ATOM 1153 O O . GLU A 1 155 ? -6.751 -12.775 -5.407 1.00 98.62 155 GLU A O 1
ATOM 1158 N N . VAL A 1 156 ? -7.106 -11.195 -3.853 1.00 98.25 156 VAL A N 1
ATOM 1159 C CA . VAL A 1 156 ? -6.630 -10.079 -4.694 1.00 98.25 156 VAL A CA 1
ATOM 1160 C C . VAL A 1 156 ? -5.202 -10.339 -5.188 1.00 98.25 156 VAL A C 1
ATOM 1162 O O . VAL A 1 156 ? -4.931 -10.257 -6.386 1.00 98.25 156 VAL A O 1
ATOM 1165 N N . MET A 1 157 ? -4.286 -10.726 -4.294 1.00 98.38 157 MET A N 1
ATOM 1166 C CA . MET A 1 157 ? -2.908 -11.046 -4.687 1.00 98.38 157 MET A CA 1
ATOM 1167 C C . MET A 1 157 ? -2.804 -12.297 -5.570 1.00 98.38 157 MET A C 1
ATOM 1169 O O . MET A 1 157 ? -1.887 -12.377 -6.388 1.00 98.38 157 MET A O 1
ATOM 1173 N N . ARG A 1 158 ? -3.709 -13.275 -5.429 1.00 97.94 158 ARG A N 1
ATOM 1174 C CA . ARG A 1 158 ? -3.772 -14.466 -6.289 1.00 97.94 158 ARG A CA 1
ATOM 1175 C C . ARG A 1 158 ? -4.182 -14.082 -7.711 1.00 97.94 158 ARG A C 1
ATOM 1177 O O . ARG A 1 158 ? -3.468 -14.432 -8.649 1.00 97.94 158 ARG A O 1
ATOM 1184 N N . LEU A 1 159 ? -5.270 -13.324 -7.853 1.00 97.00 159 LEU A N 1
ATOM 1185 C CA . LEU A 1 159 ? -5.812 -12.862 -9.134 1.00 97.00 159 LEU A CA 1
ATOM 1186 C C . LEU A 1 159 ? -4.822 -11.965 -9.890 1.00 97.00 159 LEU A C 1
ATOM 1188 O O . LEU A 1 159 ? -4.519 -12.236 -11.048 1.00 97.00 159 LEU A O 1
ATOM 1192 N N . LEU A 1 160 ? -4.225 -10.968 -9.225 1.00 96.56 160 LEU A N 1
ATOM 1193 C CA . LEU A 1 160 ? -3.241 -10.075 -9.857 1.00 96.56 160 LEU A CA 1
ATOM 1194 C C . LEU A 1 160 ? -1.995 -10.828 -10.351 1.00 96.56 160 LEU A C 1
ATOM 1196 O O . LEU A 1 160 ? -1.470 -10.536 -11.426 1.00 96.56 160 LEU A O 1
ATOM 1200 N N . ARG A 1 161 ? -1.524 -11.826 -9.590 1.00 95.56 161 ARG A N 1
ATOM 1201 C CA . ARG A 1 161 ? -0.398 -12.685 -9.998 1.00 95.56 161 ARG A CA 1
ATOM 1202 C C . ARG A 1 161 ? -0.758 -13.629 -11.135 1.00 95.56 161 ARG A C 1
ATOM 1204 O O . ARG A 1 161 ? 0.113 -13.922 -11.951 1.00 95.56 161 ARG A O 1
ATOM 1211 N N . GLN A 1 162 ? -1.994 -14.121 -11.168 1.00 95.31 162 GLN A N 1
ATOM 1212 C CA . GLN A 1 162 ? -2.504 -14.944 -12.257 1.00 95.31 162 GLN A CA 1
ATOM 1213 C C . GLN A 1 162 ? -2.571 -14.122 -13.553 1.00 95.31 162 GLN A C 1
ATOM 1215 O O . GLN A 1 162 ? -1.850 -14.446 -14.493 1.00 95.31 162 GLN A O 1
ATOM 1220 N N . SER A 1 163 ? -3.297 -12.996 -13.546 1.00 94.31 163 SER A N 1
ATOM 1221 C CA . SER A 1 163 ? -3.432 -12.107 -14.709 1.00 94.31 163 SER A CA 1
ATOM 1222 C C . SER A 1 163 ? -2.074 -11.633 -15.235 1.00 94.31 163 SER A C 1
ATOM 1224 O O . SER A 1 163 ? -1.836 -11.659 -16.442 1.00 94.31 163 SER A O 1
ATOM 1226 N N . TRP A 1 164 ? -1.126 -11.284 -14.350 1.00 93.06 164 TRP A N 1
ATOM 1227 C CA . TRP A 1 164 ? 0.242 -10.970 -14.773 1.00 93.06 164 TRP A CA 1
ATOM 1228 C C . TRP A 1 164 ? 0.927 -12.139 -15.494 1.00 93.06 164 TRP A C 1
ATOM 1230 O O . TRP A 1 164 ? 1.559 -11.924 -16.519 1.00 93.06 164 TRP A O 1
ATOM 1240 N N . ARG A 1 165 ? 0.835 -13.376 -14.989 1.00 91.94 165 ARG A N 1
ATOM 1241 C CA . ARG A 1 165 ? 1.481 -14.543 -15.625 1.00 91.94 165 ARG A CA 1
ATOM 1242 C C . ARG A 1 165 ? 0.888 -14.878 -16.992 1.00 91.94 165 ARG A C 1
ATOM 1244 O O . ARG A 1 165 ? 1.627 -15.326 -17.857 1.00 91.94 165 ARG A O 1
ATOM 1251 N N . GLU A 1 166 ? -0.412 -14.670 -17.164 1.00 91.31 166 GLU A N 1
ATOM 1252 C CA . GLU A 1 166 ? -1.148 -14.966 -18.401 1.00 91.31 166 GLU A CA 1
ATOM 1253 C C . GLU A 1 166 ? -0.894 -13.921 -19.502 1.00 91.31 166 GLU A C 1
ATOM 1255 O O . GLU A 1 166 ? -0.952 -14.242 -20.685 1.00 91.31 166 GLU A O 1
ATOM 1260 N N . THR A 1 167 ? -0.562 -12.683 -19.118 1.00 88.00 167 THR A N 1
ATOM 1261 C CA . THR A 1 167 ? -0.358 -11.542 -20.034 1.00 88.00 167 THR A CA 1
ATOM 1262 C C . THR A 1 167 ? 1.089 -11.061 -20.142 1.00 88.00 167 THR A C 1
ATOM 1264 O O . THR A 1 167 ? 1.395 -10.228 -20.999 1.00 88.00 167 THR A O 1
ATOM 1267 N N . ALA A 1 168 ? 1.993 -11.546 -19.286 1.00 77.25 168 ALA A N 1
ATOM 1268 C CA . ALA A 1 168 ? 3.403 -11.192 -19.350 1.00 77.25 168 ALA A CA 1
ATOM 1269 C C . ALA A 1 168 ? 3.965 -11.578 -20.728 1.00 77.25 168 ALA A C 1
ATOM 1271 O O . ALA A 1 168 ? 3.829 -12.735 -21.135 1.00 77.25 168 ALA A O 1
ATOM 1272 N N . PRO A 1 169 ? 4.632 -10.654 -21.447 1.00 70.44 169 PRO A N 1
ATOM 1273 C CA . PRO A 1 169 ? 5.295 -11.018 -22.687 1.00 70.44 169 PRO A CA 1
ATOM 1274 C C . PRO A 1 169 ? 6.327 -12.118 -22.396 1.00 70.44 169 PRO A C 1
ATOM 1276 O O . PRO A 1 169 ? 7.009 -12.045 -21.363 1.00 70.44 169 PRO A O 1
ATOM 1279 N N . PRO A 1 170 ? 6.466 -13.124 -23.280 1.00 68.06 170 PRO A N 1
ATOM 1280 C CA . PRO A 1 170 ? 7.445 -14.184 -23.088 1.00 68.06 170 PRO A CA 1
ATOM 1281 C C . PRO A 1 170 ? 8.845 -13.579 -22.909 1.00 68.06 170 PRO A C 1
ATOM 1283 O O . PRO A 1 170 ? 9.133 -12.517 -23.478 1.00 68.06 170 PRO A O 1
ATOM 1286 N N . PRO A 1 171 ? 9.726 -14.218 -22.115 1.00 66.06 171 PRO A N 1
ATOM 1287 C CA . PRO A 1 171 ? 11.086 -13.730 -21.946 1.00 66.06 171 PRO A CA 1
ATOM 1288 C C . PRO A 1 171 ? 11.727 -13.577 -23.325 1.00 66.06 171 PRO A C 1
ATOM 1290 O O . PRO A 1 171 ? 11.687 -14.501 -24.138 1.00 66.06 171 PRO A O 1
ATOM 1293 N N . ALA A 1 172 ? 12.291 -12.396 -23.592 1.00 67.06 172 ALA A N 1
ATOM 1294 C CA . ALA A 1 172 ? 12.997 -12.161 -24.842 1.00 67.06 172 ALA A CA 1
ATOM 1295 C C . ALA A 1 172 ? 14.066 -13.256 -25.006 1.00 67.06 172 ALA A C 1
ATOM 1297 O O . ALA A 1 172 ? 14.784 -13.523 -24.033 1.00 67.06 172 ALA A O 1
ATOM 1298 N N . PRO A 1 173 ? 14.171 -13.900 -26.185 1.00 65.81 173 PRO A N 1
ATOM 1299 C CA . PRO A 1 173 ? 15.173 -14.931 -26.397 1.00 65.81 173 PRO A CA 1
ATOM 1300 C C . PRO A 1 173 ? 16.558 -14.353 -26.086 1.00 65.81 173 PRO A C 1
ATOM 1302 O O . PRO A 1 173 ? 16.783 -13.157 -26.330 1.00 65.81 173 PRO A O 1
ATOM 1305 N N . PRO A 1 174 ? 17.482 -15.158 -25.529 1.00 66.94 174 PRO A N 1
ATOM 1306 C CA . PRO A 1 174 ? 18.825 -14.687 -25.240 1.00 66.94 174 PRO A CA 1
ATOM 1307 C C . PRO A 1 174 ? 19.405 -14.061 -26.507 1.00 66.94 174 PRO A C 1
ATOM 1309 O O . PRO A 1 174 ? 19.421 -14.682 -27.571 1.00 66.94 174 PRO A O 1
ATOM 1312 N N . ARG A 1 175 ? 19.861 -12.808 -26.399 1.00 63.00 175 ARG A N 1
ATOM 1313 C CA . ARG A 1 175 ? 20.640 -12.176 -27.462 1.00 63.00 175 ARG A CA 1
ATOM 1314 C C . ARG A 1 175 ? 21.981 -12.894 -27.523 1.00 63.00 175 ARG A C 1
A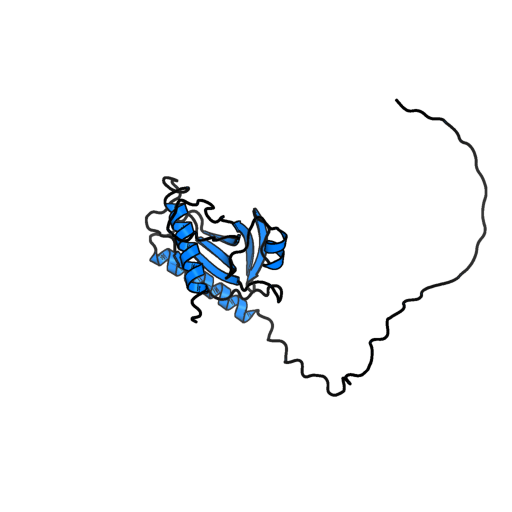TOM 1316 O O . ARG A 1 175 ? 22.937 -12.477 -26.877 1.00 63.00 175 ARG A O 1
ATOM 1323 N N . HIS A 1 176 ? 22.028 -13.978 -28.287 1.00 61.94 176 HIS A N 1
ATOM 1324 C CA . HIS A 1 176 ? 23.285 -14.491 -28.799 1.00 61.94 176 HIS A CA 1
ATOM 1325 C C . HIS A 1 176 ? 23.978 -13.326 -29.522 1.00 61.94 176 HIS A C 1
ATOM 1327 O O . HIS A 1 176 ? 23.319 -12.654 -30.328 1.00 61.94 176 HIS A O 1
ATOM 1333 N N . PRO A 1 177 ? 25.256 -13.035 -29.218 1.00 58.28 177 PRO A N 1
ATOM 1334 C CA . PRO A 1 177 ? 26.052 -12.151 -30.053 1.00 58.28 177 PRO A CA 1
ATOM 1335 C C . PRO A 1 177 ? 25.928 -12.629 -31.497 1.00 58.28 177 PRO A C 1
ATOM 1337 O O . PRO A 1 177 ? 26.002 -13.834 -31.750 1.00 58.28 177 PRO A O 1
ATOM 1340 N N . ARG A 1 178 ? 25.690 -11.713 -32.438 1.00 54.31 178 ARG A N 1
ATOM 1341 C CA . ARG A 1 178 ? 25.694 -12.092 -33.850 1.00 54.31 178 ARG A CA 1
ATOM 1342 C C . ARG A 1 178 ? 27.113 -12.528 -34.191 1.00 54.31 178 ARG A C 1
ATOM 1344 O O . ARG A 1 178 ? 28.048 -11.747 -34.015 1.00 54.31 178 ARG A O 1
ATOM 1351 N N . GLU A 1 179 ? 27.275 -13.762 -34.655 1.00 50.06 179 GLU A N 1
ATOM 1352 C CA . GLU A 1 179 ? 28.551 -14.217 -35.202 1.00 50.06 179 GLU A CA 1
ATOM 1353 C C . GLU A 1 179 ? 28.903 -13.304 -36.387 1.00 50.06 179 GLU A C 1
ATOM 1355 O O . GLU A 1 179 ? 28.200 -13.293 -37.396 1.00 50.06 179 GLU A O 1
ATOM 1360 N N . GLY A 1 180 ? 29.934 -12.469 -36.213 1.00 55.88 180 GLY A N 1
ATOM 1361 C CA . GLY A 1 180 ? 30.334 -11.440 -37.180 1.00 55.88 180 GLY A CA 1
ATOM 1362 C C . GLY A 1 180 ? 30.448 -10.008 -36.641 1.00 55.88 180 GLY A C 1
ATOM 1363 O O . GLY A 1 180 ? 30.921 -9.149 -37.377 1.00 55.88 180 GLY A O 1
ATOM 1364 N N . GLU A 1 181 ? 30.065 -9.717 -35.391 1.00 50.38 181 GLU A N 1
ATOM 1365 C CA . GLU A 1 181 ? 30.268 -8.377 -34.803 1.00 50.38 181 GLU A CA 1
ATOM 1366 C C . GLU A 1 181 ? 31.737 -8.202 -34.340 1.00 50.38 181 GLU A C 1
ATOM 1368 O O . GLU A 1 181 ? 32.088 -8.450 -33.185 1.00 50.38 181 GLU A O 1
ATOM 1373 N N . ASP A 1 182 ? 32.617 -7.849 -35.290 1.00 52.09 182 ASP A N 1
ATOM 1374 C CA . ASP A 1 182 ? 34.053 -7.593 -35.078 1.00 52.09 182 ASP A CA 1
ATOM 1375 C C . ASP A 1 182 ? 34.260 -6.408 -34.104 1.00 52.09 182 ASP A C 1
ATOM 1377 O O . ASP A 1 182 ? 33.722 -5.324 -34.348 1.00 52.09 182 ASP A O 1
ATOM 1381 N N . PRO A 1 183 ? 35.057 -6.540 -33.021 1.00 51.31 183 PRO A N 1
ATOM 1382 C CA . PRO A 1 183 ? 35.326 -5.459 -32.062 1.00 51.31 183 PRO A CA 1
ATOM 1383 C C . PRO A 1 183 ? 36.076 -4.218 -32.601 1.00 51.31 183 PRO A C 1
ATOM 1385 O O . PRO A 1 183 ? 36.669 -3.486 -31.802 1.00 51.31 183 PRO A O 1
ATOM 1388 N N . ARG A 1 184 ? 36.145 -3.994 -33.923 1.00 49.34 184 ARG A N 1
ATOM 1389 C CA . ARG A 1 184 ? 37.048 -3.023 -34.570 1.00 49.34 184 ARG A CA 1
ATOM 1390 C C . ARG A 1 184 ? 36.445 -2.191 -35.711 1.00 49.34 184 ARG A C 1
ATOM 1392 O O . ARG A 1 184 ? 37.170 -1.823 -36.632 1.00 49.34 184 ARG A O 1
ATOM 1399 N N . GLU A 1 185 ? 35.190 -1.763 -35.602 1.00 40.91 185 GLU A N 1
ATOM 1400 C CA . GLU A 1 185 ? 34.724 -0.574 -36.338 1.00 40.91 185 GLU A CA 1
ATOM 1401 C C . GLU A 1 185 ? 34.331 0.566 -35.381 1.00 40.91 185 GLU A C 1
ATOM 1403 O O . GLU A 1 185 ? 33.404 0.413 -34.581 1.00 40.91 185 GLU A O 1
ATOM 1408 N N . PRO A 1 186 ? 35.004 1.736 -35.431 1.00 41.59 186 PRO A N 1
ATOM 1409 C CA . PRO A 1 186 ? 34.515 2.923 -34.746 1.00 41.59 186 PRO A CA 1
ATOM 1410 C C . PRO A 1 186 ? 33.262 3.437 -35.462 1.00 41.59 186 PRO A C 1
ATOM 1412 O O . PRO A 1 186 ? 33.280 3.671 -36.669 1.00 41.59 186 PRO A O 1
ATOM 1415 N N . ALA A 1 187 ? 32.181 3.651 -34.710 1.00 43.88 187 ALA A N 1
ATOM 1416 C CA . ALA A 1 187 ? 30.917 4.140 -35.251 1.00 43.88 187 ALA A CA 1
ATOM 1417 C C . ALA A 1 187 ? 31.104 5.472 -36.002 1.00 43.88 187 ALA A C 1
ATOM 1419 O O . ALA A 1 187 ? 31.343 6.519 -35.393 1.00 43.88 187 ALA A O 1
ATOM 1420 N N . ALA A 1 188 ? 30.982 5.433 -37.331 1.00 37.44 188 ALA A 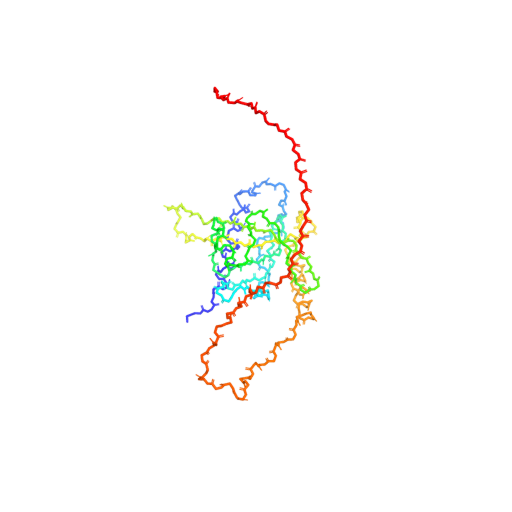N 1
ATOM 1421 C CA . ALA A 1 188 ? 31.076 6.617 -38.171 1.00 37.44 188 ALA A CA 1
ATOM 1422 C C . ALA A 1 188 ? 29.934 7.591 -37.838 1.00 37.44 188 ALA A C 1
ATOM 1424 O O . ALA A 1 188 ? 28.752 7.259 -37.952 1.00 37.44 188 ALA A O 1
ATOM 1425 N N . ALA A 1 189 ? 30.289 8.807 -37.420 1.00 38.72 189 ALA A N 1
ATOM 1426 C CA . ALA A 1 189 ? 29.318 9.834 -37.074 1.00 38.72 189 ALA A CA 1
ATOM 1427 C C . ALA A 1 189 ? 28.480 10.227 -38.302 1.00 38.72 189 ALA A C 1
ATOM 1429 O O . ALA A 1 189 ? 29.009 10.719 -39.300 1.00 38.72 189 ALA A O 1
ATOM 1430 N N . ALA A 1 190 ? 27.160 10.054 -38.210 1.00 34.53 190 ALA A N 1
ATOM 1431 C CA . ALA A 1 190 ? 26.222 10.452 -39.252 1.00 34.53 190 ALA A CA 1
ATOM 1432 C C . ALA A 1 190 ? 26.108 11.987 -39.337 1.00 34.53 190 ALA A C 1
ATOM 1434 O O . ALA A 1 190 ? 25.237 12.607 -38.726 1.00 34.53 190 ALA A O 1
ATOM 1435 N N . VAL A 1 191 ? 26.990 12.609 -40.122 1.00 35.19 191 VAL A N 1
ATOM 1436 C CA . VAL A 1 191 ? 26.876 14.019 -40.511 1.00 35.19 191 VAL A CA 1
ATOM 1437 C C . VAL A 1 191 ? 25.742 14.160 -41.528 1.00 35.19 191 VAL A C 1
ATOM 1439 O O . VAL A 1 191 ? 25.932 13.959 -42.726 1.00 35.19 191 VAL A O 1
ATOM 1442 N N . VAL A 1 192 ? 24.553 14.546 -41.062 1.00 36.03 192 VAL A N 1
ATOM 1443 C CA . VAL A 1 192 ? 23.455 14.964 -41.949 1.00 36.03 192 VAL A CA 1
ATOM 1444 C C . VAL A 1 192 ? 23.720 16.393 -42.427 1.00 36.03 192 VAL A C 1
ATOM 1446 O O . VAL A 1 192 ? 23.290 17.375 -41.823 1.00 36.03 192 VAL A O 1
ATOM 1449 N N . GLY A 1 193 ? 24.460 16.509 -43.529 1.00 30.23 193 GLY A N 1
ATOM 1450 C CA . GLY A 1 193 ? 24.590 17.754 -44.280 1.00 30.23 193 GLY A CA 1
ATOM 1451 C C . GLY A 1 193 ? 23.439 17.916 -45.274 1.00 30.23 193 GLY A C 1
ATOM 1452 O O . GLY A 1 193 ? 23.366 17.171 -46.245 1.00 30.23 193 GLY A O 1
ATOM 1453 N N . ALA A 1 194 ? 22.573 18.915 -45.072 1.00 31.12 194 ALA A N 1
ATOM 1454 C CA . ALA A 1 194 ? 21.500 19.262 -46.010 1.00 31.12 194 ALA A CA 1
ATOM 1455 C C . ALA A 1 194 ? 21.525 20.762 -46.375 1.00 31.12 194 ALA A C 1
ATOM 1457 O O . ALA A 1 194 ? 20.977 21.620 -45.685 1.00 31.12 194 ALA A O 1
ATOM 1458 N N . ARG A 1 195 ? 22.185 21.065 -47.497 1.00 29.19 195 ARG A N 1
ATOM 1459 C CA . ARG A 1 195 ? 22.181 22.322 -48.275 1.00 29.19 195 ARG A CA 1
ATOM 1460 C C . ARG A 1 195 ? 22.418 21.884 -49.738 1.00 29.19 195 ARG A C 1
ATOM 1462 O O . ARG A 1 195 ? 23.236 20.998 -49.938 1.00 29.19 195 ARG A O 1
ATOM 1469 N N . LEU A 1 196 ? 21.808 22.422 -50.801 1.00 29.02 196 LEU A N 1
ATOM 1470 C CA . LEU A 1 196 ? 21.098 23.696 -51.020 1.00 29.02 196 LEU A CA 1
ATOM 1471 C C . LEU A 1 196 ? 20.415 23.701 -52.422 1.00 29.02 196 LEU A C 1
ATOM 1473 O O . LEU A 1 196 ? 20.781 22.871 -53.248 1.00 29.02 196 LEU A O 1
ATOM 1477 N N . ARG A 1 197 ? 19.633 24.766 -52.723 1.00 31.23 197 ARG A N 1
ATOM 1478 C CA . ARG A 1 197 ? 19.161 25.252 -54.063 1.00 31.23 197 ARG A CA 1
ATOM 1479 C C . ARG A 1 197 ? 18.060 24.429 -54.759 1.00 31.23 197 ARG A C 1
ATOM 1481 O O . ARG A 1 197 ? 17.985 23.229 -54.556 1.00 31.23 197 ARG A O 1
ATOM 1488 N N . GLY A 1 198 ? 17.182 25.006 -55.593 1.00 29.66 198 GLY A N 1
ATOM 1489 C CA . GLY A 1 198 ? 16.902 26.391 -56.067 1.00 29.66 198 GLY A CA 1
ATOM 1490 C C . GLY A 1 198 ? 15.527 26.370 -56.794 1.00 29.66 198 GLY A C 1
ATOM 1491 O O . GLY A 1 198 ? 14.957 25.290 -56.881 1.00 29.66 198 GLY A O 1
ATOM 1492 N N . HIS A 1 199 ? 14.895 27.419 -57.335 1.00 34.38 199 HIS A N 1
ATOM 1493 C CA . HIS A 1 199 ? 15.322 28.705 -57.915 1.00 34.38 199 HIS A CA 1
ATOM 1494 C C . HIS A 1 199 ? 14.048 29.578 -58.159 1.00 34.38 199 HIS A C 1
ATOM 1496 O O . HIS A 1 199 ? 12.983 28.989 -58.290 1.00 34.38 199 HIS A O 1
ATOM 1502 N N . ASP A 1 200 ? 14.181 30.914 -58.257 1.00 34.78 200 ASP A N 1
ATOM 1503 C CA . ASP A 1 200 ? 13.312 31.943 -58.910 1.00 34.78 200 ASP A CA 1
ATOM 1504 C C . ASP A 1 200 ? 11.758 31.959 -58.744 1.00 34.78 200 ASP A C 1
ATOM 1506 O O . ASP A 1 200 ? 11.094 30.936 -58.686 1.00 34.78 200 ASP A O 1
ATOM 1510 N N . GLY A 1 201 ? 11.055 33.105 -58.746 1.00 31.25 201 GLY A N 1
ATOM 1511 C CA . GLY A 1 201 ? 11.477 34.513 -58.799 1.00 31.25 201 GLY A CA 1
ATOM 1512 C C . GLY A 1 201 ? 10.328 35.484 -59.177 1.00 31.25 201 GLY A C 1
ATOM 1513 O O . GLY A 1 201 ? 9.292 35.054 -59.668 1.00 31.25 201 GLY A O 1
ATOM 1514 N N . VAL A 1 202 ? 10.582 36.797 -59.023 1.00 35.09 202 VAL A N 1
ATOM 1515 C CA . VAL A 1 202 ? 9.841 37.965 -59.586 1.00 35.09 202 VAL A CA 1
ATOM 1516 C C . VAL A 1 202 ? 8.482 38.374 -58.961 1.00 35.09 202 VAL A C 1
ATOM 1518 O O . VAL A 1 202 ? 7.528 37.609 -58.951 1.00 35.09 202 VAL A O 1
ATOM 1521 N N . GLY A 1 203 ? 8.362 39.664 -58.576 1.00 31.50 203 GLY A N 1
ATOM 1522 C CA . GLY A 1 203 ? 7.071 40.387 -58.503 1.00 31.50 203 GLY A CA 1
ATOM 1523 C C . GLY A 1 203 ? 6.823 41.291 -57.277 1.00 31.50 203 GLY A C 1
ATOM 1524 O O . GLY A 1 203 ? 6.137 40.880 -56.350 1.00 31.50 203 GLY A O 1
ATOM 1525 N N . GLY A 1 204 ? 7.321 42.538 -57.279 1.00 29.89 204 GLY A N 1
ATOM 1526 C CA . GLY A 1 204 ? 6.803 43.628 -56.412 1.00 29.89 204 GLY A CA 1
ATOM 1527 C C . GLY A 1 204 ? 5.711 44.456 -57.128 1.00 29.89 204 GLY A C 1
ATOM 1528 O O . GLY A 1 204 ? 5.229 43.979 -58.157 1.00 29.89 204 GLY A O 1
ATOM 1529 N N . PRO A 1 205 ? 5.378 45.708 -56.712 1.00 50.31 205 PRO A N 1
ATOM 1530 C CA . PRO A 1 205 ? 5.970 46.520 -55.624 1.00 50.31 205 PRO A CA 1
ATOM 1531 C C . PRO A 1 205 ? 4.958 47.331 -54.746 1.00 50.31 205 PRO A C 1
ATOM 1533 O O . PRO A 1 205 ? 3.782 47.371 -55.067 1.00 50.31 205 PRO A O 1
ATOM 1536 N N . ALA A 1 206 ? 5.475 48.068 -53.734 1.00 39.22 206 ALA A N 1
ATOM 1537 C CA . ALA A 1 206 ? 4.917 49.276 -53.049 1.00 39.22 206 ALA A CA 1
ATOM 1538 C C . ALA A 1 206 ? 3.485 49.210 -52.429 1.00 39.22 206 ALA A C 1
ATOM 1540 O O . ALA A 1 206 ? 2.596 48.569 -52.955 1.00 39.22 206 ALA A O 1
ATOM 1541 N N . GLY A 1 207 ? 3.097 49.868 -51.327 1.00 36.34 207 GLY A N 1
ATOM 1542 C CA . GLY A 1 207 ? 3.656 50.841 -50.364 1.00 36.34 207 GLY A CA 1
ATOM 1543 C C . GLY A 1 207 ? 2.494 51.241 -49.402 1.00 36.34 207 GLY A C 1
ATOM 1544 O O . GLY A 1 207 ? 1.489 50.540 -49.392 1.00 36.34 207 GLY A O 1
ATOM 1545 N N . VAL A 1 208 ? 2.457 52.298 -48.574 1.00 40.84 208 VAL A N 1
ATOM 1546 C CA . VAL A 1 208 ? 3.379 53.369 -48.131 1.00 40.84 208 VAL A CA 1
ATOM 1547 C C . VAL A 1 208 ? 2.885 53.840 -46.735 1.00 40.84 208 VAL A C 1
ATOM 1549 O O . VAL A 1 208 ? 1.677 53.940 -46.548 1.00 40.84 208 VAL A O 1
ATOM 1552 N N . GLY A 1 209 ? 3.772 54.227 -45.800 1.00 35.59 209 GLY A N 1
ATOM 1553 C CA . GLY A 1 209 ? 3.426 55.157 -44.696 1.00 35.59 209 GLY A CA 1
ATOM 1554 C C . GLY A 1 209 ? 3.475 54.633 -43.245 1.00 35.59 209 GLY A C 1
ATOM 1555 O O . GLY A 1 209 ? 2.592 53.913 -42.798 1.00 35.59 209 GLY A O 1
ATOM 1556 N N . GLY A 1 210 ? 4.470 55.095 -42.474 1.00 35.19 210 GLY A N 1
ATOM 1557 C CA . GLY A 1 210 ? 4.359 55.284 -41.010 1.00 35.19 210 GLY A CA 1
ATOM 1558 C C . GLY A 1 210 ? 4.143 56.779 -40.700 1.00 35.19 210 GLY A C 1
ATOM 1559 O O . GLY A 1 210 ? 3.663 57.485 -41.588 1.00 35.19 210 GLY A O 1
ATOM 1560 N N . PRO A 1 211 ? 4.602 57.339 -39.556 1.00 55.44 211 PRO A N 1
ATOM 1561 C CA . PRO A 1 211 ? 5.054 56.724 -38.294 1.00 55.44 211 PRO A CA 1
ATOM 1562 C C . PRO A 1 211 ? 4.382 57.358 -37.033 1.00 55.44 211 PRO A C 1
ATOM 1564 O O . PRO A 1 211 ? 3.682 58.361 -37.143 1.00 55.44 211 PRO A O 1
ATOM 1567 N N . GLY A 1 212 ? 4.642 56.861 -35.808 1.00 38.09 212 GLY A N 1
ATOM 1568 C CA . GLY A 1 212 ? 4.073 57.482 -34.588 1.00 38.09 212 GLY A CA 1
ATOM 1569 C C . GLY A 1 212 ? 4.600 57.011 -33.216 1.00 38.09 212 GLY A C 1
ATOM 1570 O O . GLY A 1 212 ? 4.067 56.073 -32.645 1.00 38.09 212 GLY A O 1
ATOM 1571 N N . ARG A 1 213 ? 5.630 57.716 -32.720 1.00 45.69 213 ARG A N 1
ATOM 1572 C CA . ARG A 1 213 ? 6.160 57.921 -31.336 1.00 45.69 213 ARG A CA 1
ATOM 1573 C C . ARG A 1 213 ? 5.360 57.340 -30.137 1.00 45.69 213 ARG A C 1
ATOM 1575 O O . ARG A 1 213 ? 4.151 57.493 -30.105 1.00 45.69 213 ARG A O 1
ATOM 1582 N N . GLU A 1 214 ? 5.929 56.666 -29.124 1.00 41.12 214 GLU A N 1
ATOM 1583 C CA . GLU A 1 214 ? 7.017 56.970 -28.141 1.00 41.12 214 GLU A CA 1
ATOM 1584 C C . GLU A 1 214 ? 6.480 57.374 -26.734 1.00 41.12 214 GLU A C 1
ATOM 1586 O O . GLU A 1 214 ? 5.583 58.203 -26.634 1.00 41.12 214 GLU A O 1
ATOM 1591 N N . ARG A 1 215 ? 7.153 56.883 -25.669 1.00 41.22 215 ARG A N 1
ATOM 1592 C CA . ARG A 1 215 ? 7.046 57.199 -24.212 1.00 41.22 215 ARG A CA 1
ATOM 1593 C C . ARG A 1 215 ? 5.846 56.560 -23.484 1.00 41.22 215 ARG A C 1
ATOM 1595 O O . ARG A 1 215 ? 4.717 56.690 -23.926 1.00 41.22 215 ARG A O 1
ATOM 1602 N N . MET A 1 216 ? 6.007 55.759 -22.423 1.00 38.53 216 MET A N 1
ATOM 1603 C CA . MET A 1 216 ? 6.828 55.844 -21.193 1.00 38.53 216 MET A CA 1
ATOM 1604 C C . MET A 1 216 ? 6.288 56.835 -20.151 1.00 38.53 216 MET A C 1
ATOM 1606 O O . MET A 1 216 ? 6.507 58.042 -20.258 1.00 38.53 216 MET A O 1
ATOM 1610 N N . ARG A 1 217 ? 5.662 56.268 -19.113 1.00 53.66 217 ARG A N 1
ATOM 1611 C CA . ARG A 1 217 ? 5.607 56.727 -17.719 1.00 53.66 217 ARG A CA 1
ATOM 1612 C C . ARG A 1 217 ? 5.590 55.497 -16.815 1.00 53.66 217 ARG A C 1
ATOM 1614 O O . ARG A 1 217 ? 5.129 54.449 -17.318 1.00 53.66 217 ARG A O 1
#

pLDDT: mean 79.42, std 23.11, range [29.02, 98.81]

Radius of gyration: 28.4 Å; Cα contacts (8 Å, |Δi|>4): 306; chains: 1; bounding box: 55×73×82 Å

Secondary structure (DSSP, 8-state):
----HHHHHHHHHHHHHHHHHHTTTTT-TT--TT---EEEEEEE--S---TTSPPEEEEEEE-SS-EEEEEEESS---TT-HHHHHHTTPPPBT-EEEEEETTEEEEEEEEEE-----TT-SS-----EEEEEEEEESSGGG-SSHHHHHHHHHHHHHHHHHHHHHHSPPPPPP-PPPTT--TT---------------------------------

Foldseek 3Di:
DDPCLQVVLQVLVQVVLQVCCVPVCPPPPLFDPQDGWHWADKDWDPDDAPPQAATWIWFWIDHRFFIKIKTAGSDAFALVDPVSCVNNVHDRAQDWDWDDLQPDTFTKHKHADAFPPDPPDPPPGRGRHIIIIGTDDGSPPVDPHHVRVNVVRVVVSVVSVVSNVVRPDPPDPPPDPPPPPDPDDDPDDPDPDDDDDDDDDDDDDDDDDDDDDDDDD

Mean predicted aligned error: 13.14 Å

Organism: NCBI:txid1286631

Sequence (217 aa):
MSDDAPQRRLAGLEAVFRRIATTRMRGVPVLNPALSVQAIGFGPDPLRTAPDAAPTMLGVLVTPWFMNLLRLPLRPVDGRDAAALQAAGLAPLGRTVVRRYGEHALDFTGAHEAGEASGRSEAPGFMLGAWEQASLFSPMFAFADQPAAVATAREVMRLLRQSWRETAPPPAPPRHPREGEDPREPAAAAVVGARLRGHDGVGGPAGVGGPGRERMR

Nearest PDB structures (foldseek):
  6r41-assembly1_A  TM=3.640E-01  e=3.909E+00  Mycoplasmoides genitalium G37
  8p94-assembly1_D  TM=2.128E-01  e=1.930E+00  Homo sapiens
  6yrk-assembly1_A  TM=3.405E-01  e=3.909E+00  Mycoplasmoides genitalium G37
  6rut-assembly2_E-2  TM=3.511E-01  e=6.635E+00  Mycoplasmoides genitalium G37
  3mca-assembly1_A  TM=2.862E-01  e=6.635E+00  Schizosaccharomyces pombe